Protein AF-A0A5C3KTV8-F1 (afdb_monomer_lite)

Foldseek 3Di:
DPVVVVVVVVVVVVVVDDPVCVVVVVVVCCCDPPVVNDCPDPNVVVVVVVVVVCCVVVVVVVVVVVVVVVVVVCVVPVPPVPVVPPPPPDPPPPPDDDDPDDDDDPDDDDDDDDDDDDDDDDDDPPPPPDDPPPPVPPPVPPDPPDDDDPDDDPPDPDPDPPPDDDDDDDPDPPPPPPPPPPPPDDDD

Structure (mmCIF, N/CA/C/O backbone):
data_AF-A0A5C3KTV8-F1
#
_entry.id   AF-A0A5C3KTV8-F1
#
loop_
_atom_site.group_PDB
_atom_site.id
_atom_site.type_symbol
_atom_site.label_atom_id
_atom_site.label_alt_id
_atom_site.label_comp_id
_atom_site.label_asym_id
_atom_site.label_entity_id
_atom_site.label_seq_id
_atom_site.pdbx_PDB_ins_code
_atom_site.Cartn_x
_atom_site.Cartn_y
_atom_site.Cartn_z
_atom_site.occupancy
_atom_site.B_iso_or_equiv
_atom_site.auth_seq_id
_atom_site.auth_comp_id
_atom_site.auth_asym_id
_atom_site.auth_atom_id
_atom_site.pdbx_PDB_model_num
ATOM 1 N N . MET A 1 1 ? 0.392 4.973 30.553 1.00 60.47 1 MET A N 1
ATOM 2 C CA . MET A 1 1 ? -0.943 4.349 30.696 1.00 60.47 1 MET A CA 1
ATOM 3 C C . MET A 1 1 ? -0.756 2.874 30.993 1.00 60.47 1 MET A C 1
ATOM 5 O O . MET A 1 1 ? 0.025 2.237 30.298 1.00 60.47 1 MET A O 1
ATOM 9 N N . ASN A 1 2 ? -1.409 2.350 32.031 1.00 84.06 2 ASN A N 1
ATOM 10 C CA . ASN A 1 2 ? -1.307 0.937 32.388 1.00 84.06 2 ASN A CA 1
ATOM 11 C C . ASN A 1 2 ? -2.264 0.137 31.490 1.00 84.06 2 ASN A C 1
ATOM 13 O O . ASN A 1 2 ? -3.480 0.225 31.654 1.00 84.06 2 ASN A O 1
ATOM 17 N N . VAL A 1 3 ? -1.722 -0.561 30.490 1.00 83.25 3 VAL A N 1
ATOM 18 C CA . VAL A 1 3 ? -2.499 -1.229 29.423 1.00 83.25 3 VAL A CA 1
ATOM 19 C C . VAL A 1 3 ? -3.476 -2.256 30.003 1.00 83.25 3 VAL A C 1
ATOM 21 O O . VAL A 1 3 ? -4.597 -2.402 29.524 1.00 83.25 3 VAL A O 1
ATOM 24 N N . THR A 1 4 ? -3.084 -2.900 31.099 1.00 90.06 4 THR A N 1
ATOM 25 C CA . THR A 1 4 ? -3.885 -3.881 31.838 1.00 90.06 4 THR A CA 1
ATOM 26 C C . THR A 1 4 ? -5.193 -3.310 32.383 1.00 90.06 4 THR A C 1
ATOM 28 O O . THR A 1 4 ? -6.220 -3.972 32.263 1.00 90.06 4 THR A O 1
ATOM 31 N N . ASN A 1 5 ? -5.194 -2.074 32.896 1.00 90.25 5 ASN A N 1
ATOM 32 C CA . ASN A 1 5 ? -6.418 -1.426 33.388 1.00 90.25 5 ASN A CA 1
ATOM 33 C C . ASN A 1 5 ? -7.394 -1.099 32.249 1.00 90.25 5 ASN A C 1
ATOM 35 O O . ASN A 1 5 ? -8.604 -1.170 32.423 1.00 90.25 5 ASN A O 1
ATOM 39 N N . TYR A 1 6 ? -6.874 -0.765 31.067 1.00 84.31 6 TYR A N 1
ATOM 40 C CA . TYR A 1 6 ? -7.715 -0.452 29.912 1.00 84.31 6 TYR A CA 1
ATOM 41 C C . TYR A 1 6 ? -8.405 -1.707 29.368 1.00 84.31 6 TYR A C 1
ATOM 43 O O . TYR A 1 6 ? -9.588 -1.687 29.036 1.00 84.31 6 TYR A O 1
ATOM 51 N N . VAL A 1 7 ? -7.666 -2.820 29.315 1.00 90.12 7 VAL A N 1
ATOM 52 C CA . VAL A 1 7 ? -8.207 -4.111 28.877 1.00 90.12 7 VAL A CA 1
ATOM 53 C C . VAL A 1 7 ? -9.270 -4.608 29.856 1.00 90.12 7 VAL A C 1
ATOM 55 O O . VAL A 1 7 ? -10.331 -5.047 29.414 1.00 90.12 7 VAL A O 1
ATOM 58 N N . SER A 1 8 ? -9.048 -4.503 31.171 1.00 94.56 8 SER A N 1
ATOM 59 C CA . SER A 1 8 ? -10.040 -4.957 32.154 1.00 94.56 8 SER A CA 1
ATOM 60 C C . SER A 1 8 ? -11.337 -4.143 32.089 1.00 94.56 8 SER A C 1
ATOM 62 O O . SER A 1 8 ? -12.413 -4.739 32.027 1.00 94.56 8 SER A O 1
ATOM 64 N N . GLU A 1 9 ? -11.261 -2.810 32.004 1.00 92.31 9 GLU A N 1
ATOM 65 C CA . GLU A 1 9 ? -12.449 -1.959 31.843 1.00 92.31 9 GLU A CA 1
ATOM 66 C C . GLU A 1 9 ? -13.191 -2.232 30.532 1.00 92.31 9 GLU A C 1
ATOM 68 O O . GLU A 1 9 ? -14.423 -2.291 30.515 1.00 92.31 9 GLU A O 1
ATOM 73 N N . PHE A 1 10 ? -12.464 -2.431 29.431 1.00 90.38 10 PHE A N 1
ATOM 74 C CA . PHE A 1 10 ? -13.077 -2.726 28.139 1.00 90.38 10 PHE A CA 1
ATOM 75 C C . PHE A 1 10 ? -13.820 -4.063 28.161 1.00 90.38 10 PHE A C 1
ATOM 77 O O . PHE A 1 10 ? -14.976 -4.130 27.744 1.00 90.38 10 PHE A O 1
ATOM 84 N N . THR A 1 11 ? -13.199 -5.109 28.715 1.00 93.12 11 THR A N 1
ATOM 85 C CA . THR A 1 11 ? -13.830 -6.433 28.839 1.00 93.12 11 THR A CA 1
ATOM 86 C C . THR A 1 11 ? -15.073 -6.381 29.733 1.00 93.12 11 THR A C 1
ATOM 88 O O . THR A 1 11 ? -16.089 -6.998 29.411 1.00 93.12 11 THR A O 1
ATOM 91 N N . ALA A 1 12 ? -15.032 -5.595 30.817 1.00 94.94 12 ALA A N 1
ATOM 92 C CA . ALA A 1 12 ? -16.176 -5.392 31.707 1.00 94.94 12 ALA A CA 1
ATOM 93 C C . ALA A 1 12 ? -17.336 -4.642 31.029 1.00 94.94 12 ALA A C 1
ATOM 95 O O . ALA A 1 12 ? -18.498 -4.959 31.269 1.00 94.94 12 ALA A O 1
ATOM 96 N N . ARG A 1 13 ? -17.050 -3.674 30.150 1.00 91.69 13 ARG A N 1
ATOM 97 C CA . ARG A 1 13 ? -18.091 -3.001 29.353 1.00 91.69 13 ARG A CA 1
ATOM 98 C C . ARG A 1 13 ? -18.661 -3.917 28.276 1.00 91.69 13 ARG A C 1
ATOM 100 O O . ARG A 1 13 ? -19.870 -3.912 28.055 1.00 91.69 13 ARG A O 1
ATOM 107 N N . LEU A 1 14 ? -17.821 -4.732 27.637 1.00 93.06 14 LEU A N 1
ATOM 108 C CA . LEU A 1 14 ? -18.258 -5.660 26.593 1.00 93.06 14 LEU A CA 1
ATOM 109 C C . LEU A 1 14 ? -19.284 -6.674 27.106 1.00 93.06 14 LEU A C 1
ATOM 111 O O . LEU A 1 14 ? -20.248 -6.965 26.400 1.00 93.06 14 LEU A O 1
ATOM 115 N N . SER A 1 15 ? -19.099 -7.179 28.331 1.00 95.38 15 SER A N 1
ATOM 116 C CA . SER A 1 15 ? -20.005 -8.164 28.934 1.00 95.38 15 SER A CA 1
ATOM 117 C C . SER A 1 15 ? -21.372 -7.590 29.315 1.00 95.38 15 SER A C 1
ATOM 119 O O . SER A 1 15 ? -22.345 -8.336 29.377 1.00 95.38 15 SER A O 1
ATOM 121 N N . GLN A 1 16 ? -21.472 -6.274 29.528 1.00 95.81 16 GLN A N 1
ATOM 122 C CA . GLN A 1 16 ? -22.731 -5.585 29.840 1.00 95.81 16 GLN A CA 1
ATOM 123 C C . GLN A 1 16 ? -23.474 -5.086 28.593 1.00 95.81 16 GLN A C 1
ATOM 125 O O . GLN A 1 16 ? -24.630 -4.676 28.685 1.00 95.81 16 GLN A O 1
ATOM 130 N N . THR A 1 17 ? -22.825 -5.094 27.427 1.00 95.00 17 THR A N 1
ATOM 131 C CA . THR A 1 17 ? -23.393 -4.516 26.208 1.00 95.00 17 THR A CA 1
ATOM 132 C C . THR A 1 17 ? -24.164 -5.583 25.420 1.00 95.00 17 THR A C 1
ATOM 134 O O . THR A 1 17 ? -23.610 -6.655 25.165 1.00 95.00 17 THR A O 1
ATOM 137 N N . PRO A 1 18 ? -25.413 -5.323 24.986 1.00 96.94 18 PRO A N 1
ATOM 138 C CA . PRO A 1 18 ? -26.159 -6.273 24.170 1.00 96.94 18 PRO A CA 1
ATOM 139 C C . PRO A 1 18 ? -25.433 -6.548 22.838 1.00 96.94 18 PRO A C 1
ATOM 141 O O . PRO A 1 18 ? -24.922 -5.607 22.222 1.00 96.94 18 PRO A O 1
ATOM 144 N N . PRO A 1 19 ? -25.434 -7.797 22.333 1.00 95.94 19 PRO A N 1
ATOM 145 C CA . PRO A 1 19 ? -24.712 -8.162 21.108 1.00 95.94 19 PRO A CA 1
ATOM 146 C C . PRO A 1 19 ? -25.132 -7.363 19.867 1.00 95.94 19 PRO A C 1
ATOM 148 O O . PRO A 1 19 ? -24.327 -7.128 18.969 1.00 95.94 19 PRO A O 1
ATOM 151 N N . SER A 1 20 ? -26.383 -6.895 19.823 1.00 97.19 20 SER A N 1
ATOM 152 C CA . SER A 1 20 ? -26.904 -6.058 18.736 1.00 97.19 20 SER A CA 1
ATOM 153 C C . SER A 1 20 ? -26.213 -4.695 18.626 1.00 97.19 20 SER A C 1
ATOM 155 O O . SER A 1 20 ? -26.228 -4.094 17.555 1.00 97.19 20 SER A O 1
ATOM 157 N N . ALA A 1 21 ? -25.574 -4.212 19.695 1.00 95.06 21 ALA A N 1
ATOM 158 C CA . ALA A 1 21 ? -24.836 -2.952 19.697 1.00 95.06 21 ALA A CA 1
ATOM 159 C C . ALA A 1 21 ? -23.358 -3.111 19.292 1.00 95.06 2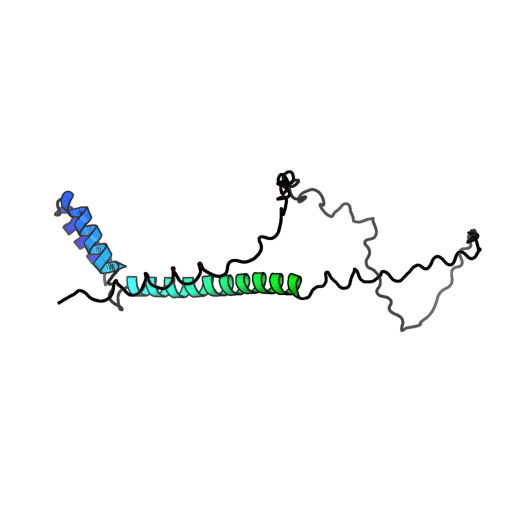1 ALA A C 1
ATOM 161 O O . ALA A 1 21 ? -22.681 -2.104 19.074 1.00 95.06 21 ALA A O 1
ATOM 162 N N . TYR A 1 22 ? -22.846 -4.341 19.142 1.00 94.50 22 TYR A N 1
ATOM 163 C CA . TYR A 1 22 ? -21.445 -4.579 18.769 1.00 94.50 22 TYR A CA 1
ATOM 164 C C . TYR A 1 22 ? -21.037 -3.920 17.448 1.00 94.50 22 TYR A C 1
ATOM 166 O O . TYR A 1 22 ? -19.986 -3.280 17.440 1.00 94.50 22 TYR A O 1
ATOM 174 N N . PRO A 1 23 ? -21.832 -3.970 16.360 1.00 96.31 23 PRO A N 1
ATOM 175 C CA . PRO A 1 23 ? -21.458 -3.295 15.119 1.00 96.31 23 PRO A CA 1
ATOM 176 C C . PRO A 1 23 ? -21.281 -1.783 15.304 1.00 96.31 23 PRO A C 1
ATOM 178 O O . PRO A 1 23 ? -20.312 -1.208 14.814 1.00 96.31 23 PRO A O 1
ATOM 181 N N . GLY A 1 24 ? -22.169 -1.141 16.071 1.00 95.69 24 GLY A N 1
ATOM 182 C CA . GLY A 1 24 ? -22.077 0.290 16.373 1.00 95.69 24 GLY A CA 1
ATOM 183 C C . GLY A 1 24 ? -20.873 0.634 17.251 1.00 95.69 24 GLY A C 1
ATOM 184 O O . GLY A 1 24 ? -20.204 1.643 17.028 1.00 95.69 24 GLY A O 1
ATOM 185 N N . LEU A 1 25 ? -20.547 -0.222 18.219 1.00 94.31 25 LEU A N 1
ATOM 186 C CA . LEU A 1 25 ? -19.395 -0.036 19.102 1.00 94.31 25 LEU A CA 1
ATOM 187 C C . LEU A 1 25 ? -18.079 -0.196 18.327 1.00 94.31 25 LEU A C 1
ATOM 189 O O . LEU A 1 25 ? -17.210 0.665 18.413 1.00 94.31 25 LEU A O 1
ATOM 193 N N . VAL A 1 26 ? -17.975 -1.220 17.477 1.00 93.44 26 VAL A N 1
ATOM 194 C CA . VAL A 1 26 ? -16.831 -1.408 16.570 1.00 93.44 26 VAL A CA 1
ATOM 195 C C . VAL A 1 26 ? -16.690 -0.225 15.615 1.00 93.44 26 VAL A C 1
ATOM 197 O O . VAL A 1 26 ? -15.589 0.297 15.459 1.00 93.44 26 VAL A O 1
ATOM 200 N N . TRP A 1 27 ? -17.788 0.244 15.017 1.00 95.19 27 TRP A N 1
ATOM 201 C CA . TRP A 1 27 ? -17.770 1.385 14.100 1.00 95.19 27 TRP A CA 1
ATOM 202 C C . TRP A 1 27 ? -17.318 2.680 14.782 1.00 95.19 27 TRP A C 1
ATOM 204 O O . TRP A 1 27 ? -16.437 3.382 14.289 1.00 95.19 27 TRP A O 1
ATOM 214 N N . THR A 1 28 ? -17.878 2.990 15.950 1.00 94.56 28 THR A N 1
ATOM 215 C CA . THR A 1 28 ? -17.498 4.189 16.710 1.00 94.56 28 THR A CA 1
ATOM 216 C C . THR A 1 28 ? -16.059 4.110 17.213 1.00 94.56 28 THR A C 1
ATOM 218 O O . THR A 1 28 ? -15.339 5.105 17.134 1.00 94.56 28 THR A O 1
ATOM 221 N N . SER A 1 29 ? -15.593 2.935 17.653 1.00 88.88 29 SER A N 1
ATOM 222 C CA . SER A 1 29 ? -14.179 2.707 17.969 1.00 88.88 29 SER A CA 1
ATOM 223 C C . SER A 1 29 ? -13.285 2.881 16.741 1.00 88.88 29 SER A C 1
ATOM 225 O O . SER A 1 29 ? -12.249 3.532 16.840 1.00 88.88 29 SER A O 1
ATOM 227 N N . TYR A 1 30 ? -13.683 2.373 15.575 1.00 89.56 30 TYR A N 1
ATOM 228 C CA . TYR A 1 30 ? -12.932 2.550 14.333 1.00 89.56 30 TYR A CA 1
ATOM 229 C C . TYR A 1 30 ? -12.777 4.033 13.975 1.00 89.56 30 TYR A C 1
ATOM 231 O O . TYR A 1 30 ? -11.657 4.514 13.807 1.00 89.56 30 TYR A O 1
ATOM 239 N N . ILE A 1 31 ? -13.878 4.789 13.941 1.00 91.94 31 ILE A N 1
ATOM 240 C CA . ILE A 1 31 ? -13.830 6.219 13.616 1.00 91.94 31 ILE A CA 1
ATOM 241 C C . ILE A 1 31 ? -13.002 6.988 14.648 1.00 91.94 31 ILE A C 1
ATOM 243 O O . ILE A 1 31 ? -12.181 7.825 14.279 1.00 91.94 31 ILE A O 1
ATOM 247 N N . ARG A 1 32 ? -13.168 6.696 15.940 1.00 88.06 32 ARG A N 1
ATOM 248 C CA . ARG A 1 32 ? -12.480 7.435 17.003 1.00 88.06 32 ARG A CA 1
ATOM 249 C C . ARG A 1 32 ? -10.985 7.131 17.080 1.00 88.06 32 ARG A C 1
ATOM 251 O O . ARG A 1 32 ? -10.208 8.044 17.318 1.00 88.06 32 ARG A O 1
ATOM 258 N N . TYR A 1 33 ? -10.583 5.872 16.918 1.00 82.06 33 TYR A N 1
ATOM 259 C CA . TYR A 1 33 ? -9.193 5.465 17.142 1.00 82.06 33 TYR A CA 1
ATOM 260 C C . TYR A 1 33 ? -8.375 5.321 15.863 1.00 82.06 33 TYR A C 1
ATOM 262 O O . TYR A 1 33 ? -7.179 5.585 15.912 1.00 82.06 33 TYR A O 1
ATOM 270 N N . LEU A 1 34 ? -8.968 4.902 14.740 1.00 82.81 34 LEU A N 1
ATOM 271 C CA . LEU A 1 34 ? -8.235 4.754 13.476 1.00 82.81 34 LEU A CA 1
ATOM 272 C C . LEU A 1 34 ? -8.372 5.975 12.574 1.00 82.81 34 LEU A C 1
ATOM 274 O O . LEU A 1 34 ? -7.389 6.374 11.957 1.00 82.81 34 LEU A O 1
ATOM 278 N N . TRP A 1 35 ? -9.573 6.544 12.468 1.00 88.19 35 TRP A N 1
ATOM 279 C CA . TRP A 1 35 ? -9.814 7.635 11.524 1.00 88.19 35 TRP A CA 1
ATOM 280 C C . TRP A 1 35 ? -9.456 9.002 12.109 1.00 88.19 35 TRP A C 1
ATOM 282 O O . TRP A 1 35 ? -8.716 9.764 11.495 1.00 88.19 35 TRP A O 1
ATOM 292 N N . ASN A 1 36 ? -9.953 9.301 13.311 1.00 92.06 36 ASN A N 1
ATOM 293 C CA . ASN A 1 36 ? -9.816 10.603 13.961 1.00 92.06 36 ASN A CA 1
ATOM 294 C C . ASN A 1 36 ? -8.900 10.520 15.192 1.00 92.06 36 ASN A C 1
ATOM 296 O O . ASN A 1 36 ? -9.286 10.867 16.308 1.00 92.06 36 ASN A O 1
ATOM 300 N N . TYR A 1 37 ? -7.702 9.972 14.988 1.00 86.31 37 TYR A N 1
ATOM 301 C CA . TYR A 1 37 ? -6.753 9.728 16.067 1.00 86.31 37 TYR A CA 1
ATOM 302 C C . TYR A 1 37 ? -6.163 11.038 16.616 1.00 86.31 37 TYR A C 1
ATOM 304 O O . TYR A 1 37 ? -5.803 11.944 15.867 1.00 86.31 37 TYR A O 1
ATOM 312 N N . GLU A 1 38 ? -5.996 11.117 17.937 1.00 89.38 38 GLU A N 1
ATOM 313 C CA . GLU A 1 38 ? -5.228 12.194 18.570 1.00 89.38 38 GLU A CA 1
ATOM 314 C C . GLU A 1 38 ? -3.740 12.057 18.234 1.00 89.38 38 GLU A C 1
ATOM 316 O O . GLU A 1 38 ? -3.198 10.945 18.227 1.00 89.38 38 GLU A O 1
ATOM 321 N N . SER A 1 39 ? -3.066 13.184 18.003 1.00 87.12 39 SER A N 1
ATOM 322 C CA . SER A 1 39 ? -1.650 13.253 17.616 1.00 87.12 39 SER A CA 1
ATOM 323 C C . SER A 1 39 ? -0.692 12.616 18.628 1.00 87.12 39 SER A C 1
ATOM 325 O O . SER A 1 39 ? 0.343 12.090 18.225 1.00 87.12 39 SER A O 1
ATOM 327 N N . ASP A 1 40 ? -1.056 12.583 19.913 1.00 89.56 40 ASP A N 1
ATOM 328 C CA . ASP A 1 40 ? -0.245 11.971 20.977 1.00 89.56 40 ASP A CA 1
ATOM 329 C C . ASP A 1 40 ? -0.563 10.489 21.238 1.00 89.56 40 ASP A C 1
ATOM 331 O O . ASP A 1 40 ? 0.074 9.838 22.073 1.00 89.56 40 ASP A O 1
ATOM 335 N N . SER A 1 41 ? -1.522 9.913 20.509 1.00 87.88 41 SER A N 1
ATOM 336 C CA . SER A 1 41 ? -1.900 8.510 20.674 1.00 87.88 41 SER A CA 1
ATOM 337 C C . SER A 1 41 ? -0.850 7.546 20.101 1.00 87.88 41 SER A C 1
ATOM 339 O O . SER A 1 41 ? -0.106 7.848 19.166 1.00 87.88 41 SER A O 1
ATOM 341 N N . TRP A 1 42 ? -0.804 6.317 20.625 1.00 87.19 42 TRP A N 1
ATOM 342 C CA . TRP A 1 42 ? 0.067 5.264 20.081 1.00 87.19 42 TRP A CA 1
ATOM 343 C C . TRP A 1 42 ? -0.285 4.899 18.629 1.00 87.19 42 TRP A C 1
ATOM 345 O O . TRP A 1 42 ? 0.606 4.591 17.837 1.00 87.19 42 TRP A O 1
ATOM 355 N N . VAL A 1 43 ? -1.564 5.016 18.253 1.00 87.56 43 VAL A N 1
ATOM 356 C CA . VAL A 1 43 ? -2.022 4.808 16.871 1.00 87.56 43 VAL A CA 1
ATOM 357 C C . VAL A 1 43 ? -1.410 5.849 15.938 1.00 87.56 43 VAL A C 1
ATOM 359 O O . VAL A 1 43 ? -0.911 5.479 14.878 1.00 87.56 43 VAL A O 1
ATOM 362 N N . ALA A 1 44 ? -1.351 7.119 16.354 1.00 88.19 44 ALA A N 1
ATOM 363 C CA . ALA A 1 44 ? -0.695 8.175 15.585 1.00 88.19 44 ALA A CA 1
ATOM 364 C C . ALA A 1 44 ? 0.773 7.842 15.304 1.00 88.19 44 ALA A C 1
ATOM 366 O O . ALA A 1 44 ? 1.248 8.008 14.180 1.00 88.19 44 ALA A O 1
ATOM 367 N N . ARG A 1 45 ? 1.479 7.309 16.309 1.00 91.75 45 ARG A N 1
ATOM 368 C CA . ARG A 1 45 ? 2.880 6.895 16.167 1.00 91.75 45 ARG A CA 1
ATOM 369 C C . ARG A 1 45 ? 3.020 5.775 15.145 1.00 91.75 45 ARG A C 1
ATOM 371 O O . ARG A 1 45 ? 3.842 5.896 14.244 1.00 91.75 45 ARG A O 1
ATOM 378 N N . ILE A 1 46 ? 2.207 4.721 15.235 1.00 92.00 46 ILE A N 1
ATOM 379 C CA . ILE A 1 46 ? 2.243 3.619 14.258 1.00 92.00 46 ILE A CA 1
ATOM 380 C C . ILE A 1 46 ? 1.887 4.106 12.862 1.00 92.00 46 ILE A C 1
ATOM 382 O O . ILE A 1 46 ? 2.576 3.753 11.910 1.00 92.00 46 ILE A O 1
ATOM 386 N N . ALA A 1 47 ? 0.841 4.920 12.725 1.00 89.38 47 ALA A N 1
ATOM 387 C CA . ALA A 1 47 ? 0.442 5.478 11.441 1.00 89.38 47 ALA A CA 1
ATOM 388 C C . ALA A 1 47 ? 1.580 6.302 10.825 1.00 89.38 47 ALA A C 1
ATOM 390 O O . ALA A 1 47 ? 1.857 6.179 9.634 1.00 89.38 47 ALA A O 1
ATOM 391 N N . TYR A 1 48 ? 2.286 7.090 11.637 1.00 92.25 48 TYR A N 1
ATOM 392 C CA . TYR A 1 48 ? 3.452 7.854 11.207 1.00 92.25 48 TYR A CA 1
ATOM 393 C C . TYR A 1 48 ? 4.616 6.950 10.784 1.00 92.25 48 TYR A C 1
ATOM 395 O O . TYR A 1 48 ? 5.159 7.131 9.695 1.00 92.25 48 TYR A O 1
ATOM 403 N N . PHE A 1 49 ? 4.944 5.925 11.577 1.00 95.56 49 PHE A N 1
ATOM 404 C CA . PHE A 1 49 ? 5.946 4.922 11.204 1.00 95.56 49 PHE A CA 1
ATOM 405 C C . PHE A 1 49 ? 5.582 4.207 9.902 1.00 95.56 49 PHE A C 1
ATOM 407 O O . PHE A 1 49 ? 6.431 4.073 9.028 1.00 95.56 49 PHE A O 1
ATOM 414 N N . CYS A 1 50 ? 4.323 3.801 9.736 1.00 94.38 50 CYS A N 1
ATOM 415 C CA . CYS A 1 50 ? 3.833 3.147 8.528 1.00 94.38 50 CYS A CA 1
ATOM 416 C C . CYS A 1 50 ? 3.921 4.073 7.310 1.00 94.38 50 CYS A C 1
ATOM 418 O O . CYS A 1 50 ? 4.388 3.638 6.265 1.00 94.38 50 CYS A O 1
ATOM 420 N N . ARG A 1 51 ? 3.557 5.357 7.441 1.00 94.06 51 ARG A N 1
ATOM 421 C CA . ARG A 1 51 ? 3.709 6.351 6.363 1.00 94.06 51 ARG A CA 1
ATOM 422 C C . ARG A 1 51 ? 5.168 6.559 5.976 1.00 94.06 51 ARG A C 1
ATOM 424 O O . ARG A 1 51 ? 5.479 6.538 4.791 1.00 94.06 51 ARG A O 1
ATOM 431 N N . ILE A 1 52 ? 6.059 6.725 6.955 1.00 96.81 52 ILE A N 1
ATOM 432 C CA . ILE A 1 52 ? 7.499 6.848 6.692 1.00 96.81 52 ILE A CA 1
ATOM 433 C C . ILE A 1 52 ? 8.006 5.600 5.985 1.00 96.81 52 ILE A C 1
ATOM 435 O O . ILE A 1 52 ? 8.694 5.713 4.981 1.00 96.81 52 ILE A O 1
ATOM 439 N N . PHE A 1 53 ? 7.657 4.418 6.482 1.00 96.94 53 PHE A N 1
ATOM 440 C CA . PHE A 1 53 ? 8.115 3.159 5.912 1.00 96.94 53 PHE A CA 1
ATOM 441 C C . PHE A 1 53 ? 7.561 2.935 4.504 1.00 96.94 53 PHE A C 1
ATOM 443 O O . PHE A 1 53 ? 8.299 2.523 3.617 1.00 96.94 53 PHE A O 1
ATOM 450 N N . ALA A 1 54 ? 6.291 3.280 4.274 1.00 96.06 54 ALA A N 1
ATOM 451 C CA . ALA A 1 54 ? 5.680 3.258 2.954 1.00 96.06 54 ALA A CA 1
ATOM 452 C C . ALA A 1 54 ? 6.447 4.159 1.987 1.00 96.06 54 ALA A C 1
ATOM 454 O O . ALA A 1 54 ? 6.799 3.688 0.916 1.00 96.06 54 ALA A O 1
ATOM 455 N N . LEU A 1 55 ? 6.785 5.393 2.379 1.00 96.94 55 LEU A N 1
ATOM 456 C CA . LEU A 1 55 ? 7.603 6.290 1.557 1.00 96.94 55 LEU A CA 1
ATOM 457 C C . LEU A 1 55 ? 9.017 5.742 1.338 1.00 96.94 55 LEU A C 1
ATOM 459 O O . LEU A 1 55 ? 9.511 5.763 0.217 1.00 96.94 55 LEU A O 1
ATOM 463 N N . LEU A 1 56 ? 9.657 5.227 2.387 1.00 98.00 56 LEU A N 1
ATOM 464 C CA . LEU A 1 56 ? 11.024 4.706 2.342 1.00 98.00 56 LEU A CA 1
ATOM 465 C 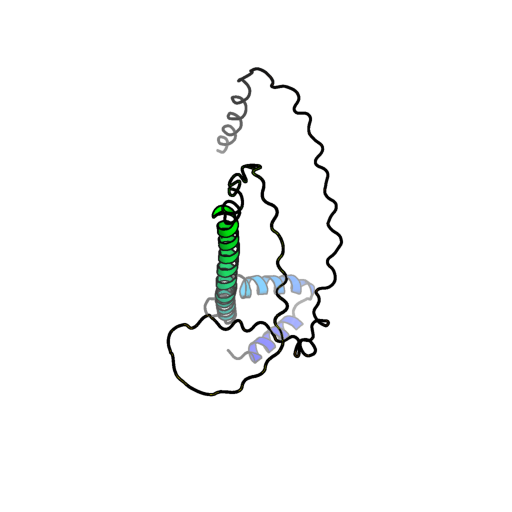C . LEU A 1 56 ? 11.126 3.478 1.432 1.00 98.00 56 LEU A C 1
ATOM 467 O O . LEU A 1 56 ? 12.124 3.325 0.739 1.00 98.00 56 LEU A O 1
ATOM 471 N N . LEU A 1 57 ? 10.089 2.641 1.387 1.00 97.69 57 LEU A N 1
ATOM 472 C CA . LEU A 1 57 ? 10.017 1.498 0.480 1.00 97.69 57 LEU A CA 1
ATOM 473 C C . LEU A 1 57 ? 9.537 1.877 -0.922 1.00 97.69 57 LEU A C 1
ATOM 475 O O . LEU A 1 57 ? 10.120 1.429 -1.904 1.00 97.69 57 LEU A O 1
ATOM 479 N N . SER A 1 58 ? 8.489 2.693 -1.048 1.00 97.62 58 SER A N 1
A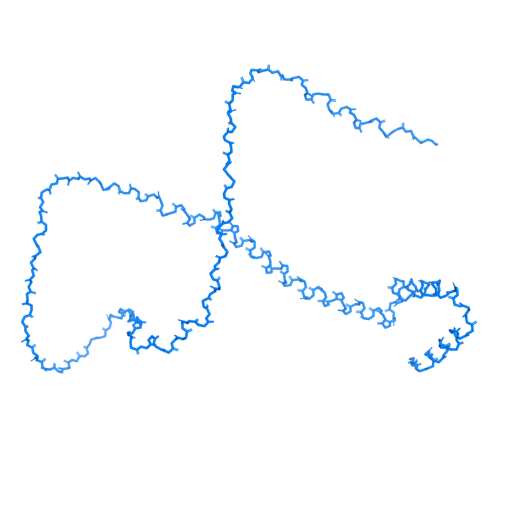TOM 480 C CA . SER A 1 58 ? 7.895 3.007 -2.350 1.00 97.62 58 SER A CA 1
ATOM 481 C C . SER A 1 58 ? 8.800 3.896 -3.188 1.00 97.62 58 SER A C 1
ATOM 483 O O . SER A 1 58 ? 8.875 3.717 -4.397 1.00 97.62 58 SER A O 1
ATOM 485 N N . LEU A 1 59 ? 9.490 4.856 -2.570 1.00 97.88 59 LEU A N 1
ATOM 486 C CA . LEU A 1 59 ? 10.339 5.818 -3.267 1.00 97.88 59 LEU A CA 1
ATOM 487 C C . LEU A 1 59 ? 11.462 5.144 -4.076 1.00 97.88 59 LEU A C 1
ATOM 489 O O . LEU A 1 59 ? 11.525 5.404 -5.277 1.00 97.88 59 LEU A O 1
ATOM 493 N N . PRO A 1 60 ? 12.311 4.255 -3.518 1.00 97.56 60 PRO A N 1
ATOM 494 C CA . PRO A 1 60 ? 13.336 3.575 -4.308 1.00 97.56 60 PRO A CA 1
ATOM 495 C C . PRO A 1 60 ? 12.730 2.666 -5.380 1.00 97.56 60 PRO A C 1
ATOM 497 O O . PRO A 1 60 ? 13.255 2.619 -6.487 1.00 97.56 60 PRO A O 1
ATOM 500 N N . THR A 1 61 ? 11.605 1.996 -5.110 1.00 97.69 61 THR A N 1
ATOM 501 C CA . THR A 1 61 ? 10.912 1.184 -6.123 1.00 97.69 61 THR A CA 1
ATOM 502 C C . THR A 1 61 ? 10.402 2.035 -7.286 1.00 97.69 61 THR A C 1
ATOM 504 O O . THR A 1 61 ? 10.571 1.650 -8.440 1.00 97.69 61 THR A O 1
ATOM 507 N N . ILE A 1 62 ? 9.826 3.209 -7.008 1.00 98.19 62 ILE A N 1
ATOM 508 C CA . ILE A 1 62 ? 9.371 4.155 -8.035 1.00 98.19 62 ILE A CA 1
ATOM 509 C C . ILE A 1 62 ? 10.562 4.683 -8.833 1.00 98.19 62 ILE A C 1
ATOM 511 O O . ILE A 1 62 ? 10.499 4.694 -10.058 1.00 98.19 62 ILE A O 1
ATOM 515 N N . ILE A 1 63 ? 11.655 5.080 -8.173 1.00 98.31 63 ILE A N 1
ATOM 516 C CA . ILE A 1 63 ? 12.864 5.563 -8.859 1.00 98.31 63 ILE A CA 1
ATOM 517 C C . ILE A 1 63 ? 13.433 4.481 -9.778 1.00 98.31 63 ILE A C 1
ATOM 519 O O . ILE A 1 63 ? 13.720 4.770 -10.935 1.00 98.31 63 ILE A O 1
ATOM 523 N N . LEU A 1 64 ? 13.559 3.241 -9.298 1.00 97.62 64 LEU A N 1
ATOM 524 C CA . LEU A 1 64 ? 14.046 2.123 -10.108 1.00 97.62 64 LEU A CA 1
ATOM 525 C C . LEU A 1 64 ? 13.111 1.821 -11.284 1.00 97.62 64 LEU A C 1
ATOM 527 O O . LEU A 1 64 ? 13.588 1.637 -12.397 1.00 97.62 64 LEU A O 1
ATOM 531 N N . GLY A 1 65 ? 11.792 1.829 -11.070 1.00 97.94 65 GLY A N 1
ATOM 532 C CA . GLY A 1 65 ? 10.818 1.623 -12.144 1.00 97.94 65 GLY A CA 1
ATOM 533 C C . GLY A 1 65 ? 10.846 2.735 -13.198 1.00 97.94 65 GLY A C 1
ATOM 534 O O . GLY A 1 65 ? 10.794 2.459 -14.394 1.00 97.94 65 GLY A O 1
ATOM 535 N N . LEU A 1 66 ? 10.982 3.995 -12.776 1.00 97.25 66 LEU A N 1
ATOM 536 C CA . LEU A 1 66 ? 11.131 5.125 -13.696 1.00 97.25 66 LEU A CA 1
ATOM 537 C C . LEU A 1 66 ? 12.458 5.065 -14.456 1.00 97.25 66 LEU A C 1
ATOM 539 O O . LEU A 1 66 ? 12.480 5.363 -15.647 1.00 97.25 66 LEU A O 1
ATOM 543 N N . LEU A 1 67 ? 13.543 4.660 -13.792 1.00 97.31 67 LEU A N 1
ATOM 544 C CA . LEU A 1 67 ? 14.847 4.476 -14.422 1.00 97.31 67 LEU A CA 1
ATOM 545 C C . LEU A 1 67 ? 14.811 3.360 -15.472 1.00 97.31 67 LEU A C 1
ATOM 547 O O . LEU A 1 67 ? 15.380 3.533 -16.545 1.00 97.31 67 LEU A O 1
ATOM 551 N N . ASP A 1 68 ? 14.120 2.254 -15.195 1.00 97.19 68 ASP A N 1
ATOM 552 C CA . ASP A 1 68 ? 13.952 1.140 -16.134 1.00 97.19 68 ASP A CA 1
ATOM 553 C C . ASP A 1 68 ? 13.172 1.575 -17.385 1.00 97.19 68 ASP A C 1
ATOM 555 O O . ASP A 1 68 ? 13.631 1.398 -18.515 1.00 97.19 68 ASP A O 1
ATOM 559 N N . ILE A 1 69 ? 12.046 2.277 -17.198 1.00 96.38 69 ILE A N 1
ATOM 560 C CA . ILE A 1 69 ? 11.258 2.841 -18.307 1.00 96.38 69 ILE A CA 1
ATOM 561 C C . ILE A 1 69 ? 12.075 3.870 -19.102 1.00 96.38 69 ILE A C 1
ATOM 563 O O . ILE A 1 69 ? 12.032 3.870 -20.335 1.00 96.38 69 ILE A O 1
ATOM 567 N N . ALA A 1 70 ? 12.825 4.742 -18.425 1.00 95.94 70 ALA A N 1
ATOM 568 C CA . ALA A 1 70 ? 13.674 5.735 -19.076 1.00 95.94 70 ALA A CA 1
ATOM 569 C C . ALA A 1 70 ? 14.803 5.073 -19.880 1.00 95.94 70 ALA A C 1
ATOM 571 O O . ALA A 1 70 ? 15.020 5.438 -21.034 1.00 95.94 70 ALA A O 1
ATOM 572 N N . SER A 1 71 ? 15.470 4.068 -19.308 1.00 94.56 71 SER A N 1
ATOM 573 C CA . SER A 1 71 ? 16.502 3.265 -19.973 1.00 94.56 71 SER A CA 1
ATOM 574 C C . SER A 1 71 ? 15.951 2.577 -21.220 1.00 94.56 71 SER A C 1
ATOM 576 O O . SER A 1 71 ? 16.526 2.691 -22.303 1.00 94.56 71 SER A O 1
ATOM 578 N N . TYR A 1 72 ? 14.777 1.950 -21.107 1.00 93.38 72 TYR A N 1
ATOM 579 C CA . TYR A 1 72 ? 14.075 1.354 -22.240 1.00 93.38 72 TYR A CA 1
ATOM 580 C C . TYR A 1 72 ? 13.746 2.384 -23.332 1.00 93.38 72 TYR A C 1
ATOM 582 O O . TYR A 1 72 ? 13.942 2.118 -24.520 1.00 93.38 72 TYR A O 1
ATOM 590 N N . GLY A 1 73 ? 13.283 3.574 -22.941 1.00 94.38 73 GLY A N 1
ATOM 591 C C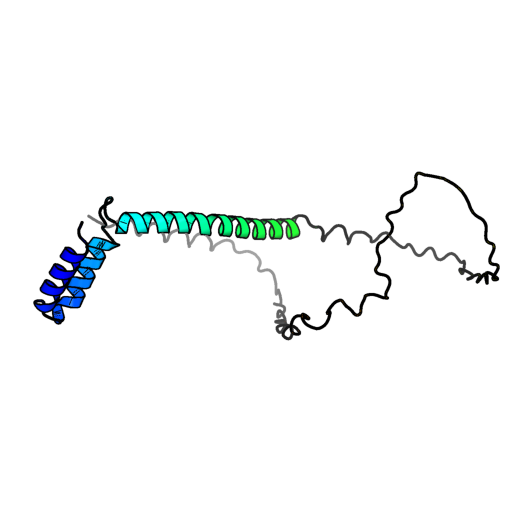A . GLY A 1 73 ? 13.025 4.680 -23.859 1.00 94.38 73 GLY A CA 1
ATOM 592 C C . GLY A 1 73 ? 14.279 5.084 -24.627 1.00 94.38 73 GLY A C 1
ATOM 593 O O . GLY A 1 73 ? 14.255 5.104 -25.854 1.00 94.38 73 GLY A O 1
ATOM 594 N N . ILE A 1 74 ? 15.383 5.321 -23.916 1.00 90.50 74 ILE A N 1
ATOM 595 C CA . ILE A 1 74 ? 16.685 5.682 -24.492 1.00 90.50 74 ILE A CA 1
ATOM 596 C C . ILE A 1 74 ? 17.188 4.589 -25.438 1.00 90.50 74 ILE A C 1
ATOM 598 O O . ILE A 1 74 ? 17.584 4.895 -26.558 1.00 90.50 74 ILE A O 1
ATOM 602 N N . ALA A 1 75 ? 17.125 3.315 -25.046 1.00 88.44 75 ALA A N 1
ATOM 603 C CA . ALA A 1 75 ? 17.543 2.200 -25.898 1.00 88.44 75 ALA A CA 1
ATOM 604 C C . ALA A 1 75 ? 16.764 2.150 -27.223 1.00 88.44 75 ALA A C 1
ATOM 606 O O . ALA A 1 75 ? 17.298 1.747 -28.256 1.00 88.44 75 ALA A O 1
ATOM 607 N N . ARG A 1 76 ? 15.499 2.580 -27.204 1.00 87.62 76 ARG A N 1
ATOM 608 C CA . ARG A 1 76 ? 14.624 2.575 -28.376 1.00 87.62 76 ARG A CA 1
ATOM 609 C C . ARG A 1 76 ? 14.714 3.851 -29.215 1.00 87.62 76 ARG A C 1
ATOM 611 O O . ARG A 1 76 ? 14.479 3.774 -30.416 1.00 87.62 76 ARG A O 1
ATOM 618 N N . THR A 1 77 ? 15.033 5.000 -28.618 1.00 83.31 77 THR A N 1
ATOM 619 C CA . THR A 1 77 ? 15.114 6.298 -29.315 1.00 83.31 77 THR A CA 1
ATOM 620 C C . THR A 1 77 ? 16.525 6.669 -29.754 1.00 83.31 77 THR A C 1
ATOM 622 O O . THR A 1 77 ? 16.668 7.303 -30.793 1.00 83.31 77 THR A O 1
ATOM 625 N N . LEU A 1 78 ? 17.565 6.252 -29.023 1.00 70.38 78 LEU A N 1
ATOM 626 C CA . LEU A 1 78 ? 18.966 6.472 -29.404 1.00 70.38 78 LEU A CA 1
ATOM 627 C C . LEU A 1 78 ? 19.494 5.459 -30.424 1.00 70.38 78 LEU A C 1
ATOM 629 O O . LEU A 1 78 ? 20.664 5.518 -30.779 1.00 70.38 78 LEU A O 1
ATOM 633 N N . GLY A 1 79 ? 18.651 4.563 -30.939 1.00 59.12 79 GLY A N 1
ATOM 634 C CA . GLY A 1 79 ? 18.875 4.037 -32.283 1.00 59.12 79 GLY A CA 1
ATOM 635 C C . GLY A 1 79 ? 20.186 3.275 -32.502 1.00 59.12 79 GLY A C 1
ATOM 636 O O . GLY A 1 79 ? 20.723 3.331 -33.601 1.00 59.12 79 GLY A O 1
ATOM 637 N N . VAL A 1 80 ? 20.648 2.452 -31.547 1.00 56.16 80 VAL A N 1
ATOM 638 C CA . VAL A 1 80 ? 21.662 1.405 -31.848 1.00 56.16 80 VAL A CA 1
ATOM 639 C C . VAL A 1 80 ? 21.149 0.421 -32.928 1.00 56.16 80 VAL A C 1
ATOM 641 O O . VAL A 1 80 ? 21.899 -0.378 -33.478 1.00 56.16 80 VAL A O 1
ATOM 644 N N . ILE A 1 81 ? 19.862 0.502 -33.284 1.00 54.09 81 ILE A N 1
ATOM 645 C CA . ILE A 1 81 ? 19.243 -0.230 -34.388 1.00 54.09 81 ILE A CA 1
ATOM 646 C C . ILE A 1 81 ? 19.532 0.392 -35.775 1.00 54.09 81 ILE A C 1
ATOM 648 O O . ILE A 1 81 ? 19.438 -0.344 -36.756 1.00 54.09 81 ILE A O 1
ATOM 652 N N . ASP A 1 82 ? 19.932 1.667 -35.896 1.00 51.72 82 ASP A N 1
ATOM 653 C CA . ASP A 1 82 ? 20.129 2.296 -37.222 1.00 51.72 82 ASP A CA 1
ATOM 654 C C . ASP A 1 82 ? 21.582 2.312 -37.729 1.00 51.72 82 ASP A C 1
ATOM 656 O O . ASP A 1 82 ? 21.799 2.335 -38.940 1.00 51.72 82 ASP A O 1
ATOM 660 N N . ASP A 1 83 ? 22.591 2.164 -36.864 1.00 53.84 83 ASP A N 1
ATOM 661 C CA . ASP A 1 83 ? 23.997 2.168 -37.318 1.00 53.84 83 ASP A CA 1
ATOM 662 C C . ASP A 1 83 ? 24.466 0.838 -37.939 1.00 53.84 83 ASP A C 1
ATOM 664 O O . ASP A 1 83 ? 25.535 0.764 -38.545 1.00 53.84 83 ASP A O 1
ATOM 668 N N . VAL A 1 84 ? 23.662 -0.229 -37.861 1.00 54.41 84 VAL A N 1
ATOM 669 C CA . VAL A 1 84 ? 24.023 -1.547 -38.427 1.00 54.41 84 VAL A CA 1
ATOM 670 C C . VAL A 1 84 ? 23.435 -1.765 -39.831 1.00 54.41 84 VAL A C 1
ATOM 672 O O . VAL A 1 84 ? 23.744 -2.765 -40.481 1.00 54.41 84 VAL A O 1
ATOM 675 N N . LYS A 1 85 ? 22.623 -0.838 -40.365 1.00 53.78 85 LYS A N 1
ATOM 676 C CA . LYS A 1 85 ? 21.926 -1.049 -41.650 1.00 53.78 85 LYS A CA 1
ATOM 677 C C . LYS A 1 85 ? 22.139 0.010 -42.732 1.00 53.78 85 LYS A C 1
ATOM 679 O O . LYS A 1 85 ? 21.376 0.042 -43.693 1.00 53.78 85 LYS A O 1
ATOM 684 N N . ALA A 1 86 ? 23.224 0.776 -42.645 1.00 54.44 86 ALA A N 1
ATOM 685 C CA . ALA A 1 86 ? 23.740 1.573 -43.764 1.00 54.44 86 ALA A CA 1
ATOM 686 C C . ALA A 1 86 ? 25.057 1.030 -44.357 1.00 54.44 86 ALA A C 1
ATOM 688 O O . ALA A 1 86 ? 25.626 1.651 -45.249 1.00 54.44 86 ALA A O 1
ATOM 689 N N . SER A 1 87 ? 25.520 -0.164 -43.955 1.00 54.56 87 SER A N 1
ATOM 690 C CA . SER A 1 87 ? 26.533 -0.902 -44.727 1.00 54.56 87 SER A CA 1
ATOM 691 C C . SER A 1 87 ? 25.871 -1.691 -45.859 1.00 54.56 87 SER A C 1
ATOM 693 O O . SER A 1 87 ? 25.973 -2.909 -45.968 1.00 54.56 87 SER A O 1
ATOM 695 N N . THR A 1 88 ? 25.185 -0.976 -46.744 1.00 57.81 88 THR A N 1
ATOM 696 C CA . THR A 1 88 ? 25.226 -1.327 -48.163 1.00 57.81 88 THR A CA 1
ATOM 697 C C . THR A 1 88 ? 26.431 -0.601 -48.754 1.00 57.81 88 THR A C 1
ATOM 699 O O . THR A 1 88 ? 26.299 0.188 -49.683 1.00 57.81 88 THR A O 1
ATOM 702 N N . SER A 1 89 ? 27.621 -0.801 -48.169 1.00 56.41 89 SER A N 1
ATOM 703 C CA . SER A 1 89 ? 28.843 -0.563 -48.922 1.00 56.41 89 SER A CA 1
ATOM 704 C C . SER A 1 89 ? 28.788 -1.571 -50.052 1.00 56.41 89 SER A C 1
ATOM 706 O O . SER A 1 89 ? 28.922 -2.779 -49.839 1.00 56.41 89 SER A O 1
ATOM 708 N N . ASP A 1 90 ? 28.433 -1.053 -51.220 1.00 52.19 90 ASP A N 1
ATOM 709 C CA . ASP A 1 90 ? 28.459 -1.731 -52.492 1.00 52.19 90 ASP A CA 1
ATOM 710 C C . ASP A 1 90 ? 29.680 -2.651 -52.555 1.00 52.19 90 ASP A C 1
ATOM 712 O O . ASP A 1 90 ? 30.802 -2.231 -52.842 1.00 52.19 90 ASP A O 1
ATOM 716 N N . LYS A 1 91 ? 29.447 -3.956 -52.385 1.00 54.78 91 LYS A N 1
ATOM 717 C CA . LYS A 1 91 ? 30.198 -4.949 -53.147 1.00 54.78 91 LYS A CA 1
ATOM 718 C C . LYS A 1 91 ? 29.779 -4.759 -54.600 1.00 54.78 91 LYS A C 1
ATOM 720 O O . LYS A 1 91 ? 29.007 -5.542 -55.150 1.00 54.78 91 LYS A O 1
ATOM 725 N N . SER A 1 92 ? 30.296 -3.692 -55.207 1.00 50.53 92 SER A N 1
ATOM 726 C CA . SER A 1 92 ? 30.493 -3.629 -56.640 1.00 50.53 92 SER A CA 1
ATOM 727 C C . SER A 1 92 ? 31.283 -4.878 -56.993 1.00 50.53 92 SER A C 1
ATOM 729 O O . SER A 1 92 ? 32.458 -5.043 -56.661 1.00 50.53 92 SER A O 1
ATOM 731 N N . THR A 1 93 ? 30.564 -5.820 -57.578 1.00 52.50 93 THR A N 1
ATOM 732 C CA . THR A 1 93 ? 31.089 -6.991 -58.247 1.00 52.50 93 THR A CA 1
ATOM 733 C C . THR A 1 93 ? 31.835 -6.496 -59.481 1.00 52.50 93 THR A C 1
ATOM 735 O O . THR A 1 93 ? 31.369 -6.625 -60.608 1.00 52.50 93 THR A O 1
ATOM 738 N N . VAL A 1 94 ? 33.031 -5.931 -59.284 1.00 51.75 94 VAL A N 1
ATOM 739 C CA . VAL A 1 94 ? 34.028 -5.911 -60.353 1.00 51.75 94 VAL A CA 1
ATOM 740 C C . VAL A 1 94 ? 34.532 -7.337 -60.469 1.00 51.75 94 VAL A C 1
ATOM 742 O O . VAL A 1 94 ? 35.448 -7.792 -59.789 1.00 51.75 94 VAL A O 1
ATOM 745 N N . HIS A 1 95 ? 33.833 -8.060 -61.327 1.00 52.72 95 HIS A N 1
ATOM 746 C CA . HIS A 1 95 ? 34.240 -9.309 -61.923 1.00 52.72 95 HIS A CA 1
ATOM 747 C C . HIS A 1 95 ? 35.568 -9.071 -62.666 1.00 52.72 95 HIS A C 1
ATOM 749 O O . HIS A 1 95 ? 35.574 -8.791 -63.860 1.00 52.72 95 HIS A O 1
ATOM 755 N N . LEU A 1 96 ? 36.709 -9.162 -61.979 1.00 53.28 96 LEU A N 1
ATOM 756 C CA . LEU A 1 96 ? 38.003 -9.356 -62.630 1.00 53.28 96 LEU A CA 1
ATOM 757 C C . LEU A 1 96 ? 38.752 -10.499 -61.941 1.00 53.28 96 LEU A C 1
ATOM 759 O O . LEU A 1 96 ? 39.445 -10.327 -60.947 1.00 53.28 96 LEU A O 1
ATOM 763 N N . VAL A 1 97 ? 38.511 -11.694 -62.481 1.00 57.34 97 VAL A N 1
ATOM 764 C CA . VAL A 1 97 ? 39.501 -12.746 -62.739 1.00 57.34 97 VAL A CA 1
ATOM 765 C C . VAL A 1 97 ? 40.741 -12.713 -61.833 1.00 57.34 97 VAL A C 1
ATOM 767 O O . VAL A 1 97 ? 41.774 -12.180 -62.221 1.00 57.34 97 VAL A O 1
ATOM 770 N N . ASN A 1 98 ? 40.681 -13.368 -60.674 1.00 55.75 98 ASN A N 1
ATOM 771 C CA . ASN A 1 98 ? 41.767 -14.264 -60.280 1.00 55.75 98 ASN A CA 1
ATOM 772 C C . ASN A 1 98 ? 41.297 -15.222 -59.185 1.00 55.75 98 ASN A C 1
ATOM 774 O O . ASN A 1 98 ? 40.870 -14.806 -58.110 1.00 55.75 98 ASN A O 1
ATOM 778 N N . ALA A 1 99 ? 41.351 -16.516 -59.479 1.00 56.09 99 ALA A N 1
ATOM 779 C CA . ALA A 1 99 ? 41.080 -17.566 -58.512 1.00 56.09 99 ALA A CA 1
ATOM 780 C C . ALA A 1 99 ? 42.138 -17.526 -57.389 1.00 56.09 99 ALA A C 1
ATOM 782 O O . ALA A 1 99 ? 43.330 -17.454 -57.697 1.00 56.09 99 ALA A O 1
ATOM 783 N N . PRO A 1 100 ? 41.757 -17.595 -56.101 1.00 53.16 100 PRO A N 1
ATOM 784 C CA . PRO A 1 100 ? 42.725 -17.794 -55.037 1.00 53.16 100 PRO A CA 1
ATOM 785 C C . PRO A 1 100 ? 43.159 -19.264 -55.042 1.00 53.16 100 PRO A C 1
ATOM 787 O O . PRO A 1 100 ? 42.450 -20.150 -54.567 1.00 53.16 100 PRO A O 1
ATOM 790 N N . THR A 1 101 ? 44.330 -19.522 -55.617 1.00 61.50 101 THR A N 1
ATOM 791 C CA . THR A 1 101 ? 45.043 -20.793 -55.479 1.00 61.50 101 THR A CA 1
ATOM 792 C C . THR A 1 101 ? 45.420 -20.980 -54.012 1.00 61.50 101 THR A C 1
ATOM 794 O O . THR A 1 101 ? 46.270 -20.268 -53.482 1.00 61.50 101 THR A O 1
ATOM 797 N N . ILE A 1 102 ? 44.764 -21.931 -53.348 1.00 53.78 102 ILE A N 1
ATOM 798 C CA . ILE A 1 102 ? 45.100 -22.369 -51.992 1.00 53.78 102 ILE A CA 1
ATOM 799 C C . ILE A 1 102 ? 46.431 -23.122 -52.076 1.00 53.78 102 ILE A C 1
ATOM 801 O O . ILE A 1 102 ? 46.480 -24.260 -52.539 1.00 53.78 102 ILE A O 1
ATOM 805 N N . HIS A 1 103 ? 47.514 -22.470 -51.658 1.00 49.62 103 HIS A N 1
ATOM 806 C CA . HIS A 1 103 ? 48.815 -23.106 -51.486 1.00 49.62 103 HIS A CA 1
ATOM 807 C C . HIS A 1 103 ? 48.879 -23.690 -50.070 1.00 49.62 103 HIS A C 1
ATOM 809 O O . HIS A 1 103 ? 49.021 -22.960 -49.091 1.00 49.62 103 HIS A O 1
ATOM 815 N N . VAL A 1 104 ? 48.711 -25.008 -49.954 1.00 51.78 104 VAL A N 1
ATOM 816 C CA . VAL A 1 104 ? 48.925 -25.741 -48.701 1.00 51.78 104 VAL A CA 1
ATOM 817 C C . VAL A 1 104 ? 50.426 -25.997 -48.579 1.00 51.78 104 VAL A C 1
ATOM 819 O O . VAL A 1 104 ? 50.941 -26.950 -49.157 1.00 51.78 104 VAL A O 1
ATOM 822 N N . GLU A 1 105 ? 51.145 -25.133 -47.860 1.00 51.22 105 GLU A N 1
ATOM 823 C CA . GLU A 1 105 ? 52.470 -25.497 -47.354 1.00 51.22 105 GLU A CA 1
ATOM 824 C C . GLU A 1 105 ? 52.286 -26.474 -46.193 1.00 51.22 105 GLU A C 1
ATOM 826 O O . GLU A 1 105 ? 51.803 -26.116 -45.119 1.00 51.22 105 GLU A O 1
ATOM 831 N N . ALA A 1 106 ? 52.649 -27.732 -46.432 1.00 49.69 106 ALA A N 1
ATOM 832 C CA . ALA A 1 106 ? 52.903 -28.683 -45.368 1.00 49.69 106 ALA A CA 1
ATOM 833 C C . ALA A 1 106 ? 54.177 -28.231 -44.642 1.00 49.69 106 ALA A C 1
ATOM 835 O O . ALA A 1 106 ? 55.279 -28.376 -45.167 1.00 49.69 106 ALA A O 1
ATOM 836 N N . TYR A 1 107 ? 54.024 -27.642 -43.458 1.00 49.34 107 TYR A N 1
ATOM 837 C CA . TYR A 1 107 ? 55.150 -27.395 -42.566 1.00 49.34 107 TYR A CA 1
ATOM 838 C C . TYR A 1 107 ? 55.595 -28.731 -41.982 1.00 49.34 107 TYR A C 1
ATOM 840 O O . TYR A 1 107 ? 54.900 -29.369 -41.187 1.00 49.34 107 TYR A O 1
ATOM 848 N N . ASP A 1 108 ? 56.760 -29.141 -42.464 1.00 52.31 108 ASP A N 1
ATOM 849 C CA . ASP A 1 108 ? 57.536 -30.260 -41.979 1.00 52.31 108 ASP A CA 1
ATOM 850 C C . ASP A 1 108 ? 57.955 -30.022 -40.523 1.00 52.31 108 ASP A C 1
ATOM 852 O O . ASP A 1 108 ? 58.160 -28.896 -40.059 1.00 52.31 108 ASP A O 1
ATOM 856 N N . SER A 1 109 ? 58.017 -31.115 -39.781 1.00 50.31 109 SER A N 1
ATOM 857 C CA . SER A 1 109 ? 58.230 -31.122 -38.342 1.00 50.31 109 SER A CA 1
ATOM 858 C C . SER A 1 109 ? 59.718 -30.999 -38.026 1.00 50.31 109 SER A C 1
ATOM 860 O O . SER A 1 109 ? 60.480 -31.913 -38.320 1.00 50.31 109 SER A O 1
ATOM 862 N N . THR A 1 110 ? 60.131 -29.944 -37.324 1.00 54.72 110 THR A N 1
ATOM 863 C CA . THR A 1 110 ? 61.426 -29.925 -36.618 1.00 54.72 110 THR A CA 1
ATOM 864 C C . THR A 1 110 ? 61.283 -29.271 -35.245 1.00 54.72 110 THR A C 1
ATOM 866 O O . THR A 1 110 ? 60.923 -28.095 -35.179 1.00 54.72 110 THR A O 1
ATOM 869 N N . PRO A 1 111 ? 61.576 -29.986 -34.141 1.00 58.06 111 PRO A N 1
ATOM 870 C CA . PRO A 1 111 ? 61.708 -29.383 -32.826 1.00 58.06 111 PRO A CA 1
ATOM 871 C C . PRO A 1 111 ? 63.141 -28.866 -32.661 1.00 58.06 111 PRO A C 1
ATOM 873 O O . PRO A 1 111 ? 64.097 -29.621 -32.828 1.00 58.06 111 PRO A O 1
ATOM 876 N N . SER A 1 112 ? 63.301 -27.592 -32.310 1.00 50.19 112 SER A N 1
ATOM 877 C CA . SER A 1 112 ? 64.575 -27.077 -31.807 1.00 50.19 112 SER A CA 1
ATOM 878 C C . SER A 1 112 ? 64.331 -26.299 -30.525 1.00 50.19 112 SER A C 1
ATOM 880 O O . SER A 1 112 ? 63.660 -25.270 -30.511 1.00 50.19 112 SER A O 1
ATOM 882 N N . GLU A 1 113 ? 64.882 -26.845 -29.449 1.00 49.62 113 GLU A N 1
ATOM 883 C CA . GLU A 1 113 ? 65.103 -26.200 -28.161 1.00 49.62 113 GLU A CA 1
ATOM 884 C C . GLU A 1 113 ? 65.969 -24.938 -28.325 1.00 49.62 113 GLU A C 1
ATOM 886 O O . GLU A 1 113 ? 66.826 -24.889 -29.210 1.00 49.62 113 GLU A O 1
ATOM 891 N N . GLY A 1 114 ? 65.798 -23.942 -27.444 1.00 43.28 114 GLY A N 1
ATOM 892 C CA . GLY A 1 114 ? 66.776 -22.851 -27.319 1.00 43.28 114 GLY A CA 1
ATOM 893 C C . GLY A 1 114 ? 66.267 -21.521 -26.754 1.00 43.28 114 GLY A C 1
ATOM 894 O O . GLY A 1 114 ? 66.034 -20.585 -27.499 1.00 43.28 114 GLY A O 1
ATOM 895 N N . ALA A 1 115 ? 66.113 -21.485 -25.430 1.00 49.94 115 ALA A N 1
ATOM 896 C CA . ALA A 1 115 ? 66.288 -20.393 -24.457 1.00 49.94 115 ALA A CA 1
ATOM 897 C C . ALA A 1 115 ? 66.585 -18.915 -24.871 1.00 49.94 115 ALA A C 1
ATOM 899 O O . ALA A 1 115 ? 67.490 -18.643 -25.654 1.00 49.94 115 ALA A O 1
ATOM 900 N N . THR A 1 116 ? 65.975 -17.999 -24.080 1.00 48.94 116 THR A N 1
ATOM 901 C CA . THR A 1 116 ? 66.384 -16.610 -23.690 1.00 48.94 116 THR A CA 1
ATOM 902 C C . THR A 1 116 ? 66.333 -15.527 -24.789 1.00 48.94 116 THR A C 1
ATOM 904 O O . THR A 1 116 ? 66.730 -15.782 -25.911 1.00 48.94 116 THR A O 1
ATOM 907 N N . SER A 1 117 ? 65.870 -14.282 -24.607 1.00 48.28 117 SER A N 1
ATOM 908 C CA . SER A 1 117 ? 65.580 -13.428 -23.440 1.00 48.28 117 SER A CA 1
ATOM 909 C C . SER A 1 117 ? 64.696 -12.252 -23.911 1.00 48.28 117 SER A C 1
ATOM 911 O O . SER A 1 117 ? 64.750 -11.893 -25.083 1.00 48.28 117 SER A O 1
ATOM 913 N N . ASP A 1 118 ? 63.947 -11.662 -22.979 1.00 54.12 118 ASP A N 1
ATOM 914 C CA . ASP A 1 118 ? 63.616 -10.232 -22.853 1.00 54.12 118 ASP A CA 1
ATOM 915 C C . ASP A 1 118 ? 63.280 -9.417 -24.117 1.00 54.12 118 ASP A C 1
ATOM 917 O O . ASP A 1 118 ? 64.158 -8.821 -24.736 1.00 54.12 118 ASP A O 1
ATOM 921 N N . ASP A 1 119 ? 61.982 -9.246 -24.392 1.00 48.19 119 ASP A N 1
ATOM 922 C CA . ASP A 1 119 ? 61.497 -7.978 -24.946 1.00 48.19 119 ASP A CA 1
ATOM 923 C C . ASP A 1 119 ? 60.091 -7.660 -24.419 1.00 48.19 119 ASP A C 1
ATOM 925 O O . ASP A 1 119 ? 59.137 -8.433 -24.552 1.00 48.19 119 ASP A O 1
ATOM 929 N N . ALA A 1 120 ? 60.004 -6.528 -23.731 1.00 58.03 120 ALA A N 1
ATOM 930 C CA . ALA A 1 120 ? 58.791 -5.973 -23.164 1.00 58.03 120 ALA A CA 1
ATOM 931 C C . ALA A 1 120 ? 58.147 -5.030 -24.189 1.00 58.03 120 ALA A C 1
ATOM 933 O O . ALA A 1 120 ? 58.842 -4.405 -24.979 1.00 58.03 120 ALA A O 1
ATOM 934 N N . LEU A 1 121 ? 56.826 -4.841 -24.066 1.00 59.78 121 LEU A N 1
ATOM 935 C CA . LEU A 1 121 ? 55.979 -3.894 -24.817 1.00 59.78 121 LEU A CA 1
ATOM 936 C C . LEU A 1 121 ? 55.317 -4.430 -26.099 1.00 59.78 121 LEU A C 1
ATOM 938 O O . LEU A 1 121 ? 55.400 -3.814 -27.158 1.00 59.78 121 LEU A O 1
ATOM 942 N N . ASN A 1 122 ? 54.531 -5.505 -25.980 1.00 50.94 122 ASN A N 1
ATOM 943 C CA . ASN A 1 122 ? 53.299 -5.622 -26.773 1.00 50.94 122 ASN A CA 1
ATOM 944 C C . ASN A 1 122 ? 52.301 -6.599 -26.122 1.00 50.94 122 ASN A C 1
ATOM 946 O O . ASN A 1 122 ? 52.127 -7.735 -26.566 1.00 50.94 122 ASN A O 1
ATOM 950 N N . GLU A 1 123 ? 51.655 -6.181 -25.028 1.00 51.09 123 GLU A N 1
ATOM 951 C CA . GLU A 1 123 ? 50.532 -6.930 -24.451 1.00 51.09 123 GLU A CA 1
ATOM 952 C C . GLU A 1 123 ? 49.326 -6.863 -25.399 1.00 51.09 123 GLU A C 1
ATOM 954 O O . GLU A 1 123 ? 48.473 -5.980 -25.319 1.00 51.09 123 GLU A O 1
ATOM 959 N N . LYS A 1 124 ? 49.228 -7.843 -26.301 1.00 56.25 124 LYS A N 1
ATOM 960 C CA . LYS A 1 124 ? 47.918 -8.289 -26.779 1.00 56.25 124 LYS A CA 1
ATOM 961 C C . LYS A 1 124 ? 47.158 -8.849 -25.573 1.00 56.25 124 LYS A C 1
ATOM 963 O O . LYS A 1 124 ? 47.750 -9.637 -24.829 1.00 56.25 124 LYS A O 1
ATOM 968 N N . PRO A 1 125 ? 45.875 -8.502 -25.368 1.00 59.94 125 PRO A N 1
ATOM 969 C CA . PRO A 1 125 ? 45.085 -9.118 -24.316 1.00 59.94 125 PRO A CA 1
ATOM 970 C C . PRO A 1 125 ? 45.086 -10.625 -24.558 1.00 59.94 125 PRO A C 1
ATOM 972 O O . PRO A 1 125 ? 44.640 -11.107 -25.598 1.00 59.94 125 PRO A O 1
ATOM 975 N N . LYS A 1 126 ? 45.668 -11.362 -23.612 1.00 57.69 126 LYS A N 1
ATOM 976 C CA . LYS A 1 126 ? 45.657 -12.817 -23.610 1.00 57.69 126 LYS A CA 1
ATOM 977 C C . LYS A 1 126 ? 44.205 -13.226 -23.430 1.00 57.69 126 LYS A C 1
ATOM 979 O O . LYS A 1 126 ? 43.658 -13.129 -22.334 1.00 57.69 126 LYS A O 1
ATOM 984 N N . GLU A 1 127 ? 43.565 -13.588 -24.531 1.00 54.84 127 GLU A N 1
ATOM 985 C CA . GLU A 1 127 ? 42.201 -14.075 -24.522 1.00 54.84 127 GLU A CA 1
ATOM 986 C C . GLU A 1 127 ? 42.139 -15.303 -23.606 1.00 54.84 127 GLU A C 1
ATOM 988 O O . GLU A 1 127 ? 42.685 -16.364 -23.904 1.00 54.84 127 GLU A O 1
ATOM 993 N N . PHE A 1 128 ? 41.485 -15.145 -22.455 1.00 54.66 128 PHE A N 1
ATOM 994 C CA . PHE A 1 128 ? 41.107 -16.227 -21.548 1.00 54.66 128 PHE A CA 1
ATOM 995 C C . PHE A 1 128 ? 39.925 -17.010 -22.142 1.00 54.66 128 PHE A C 1
ATOM 997 O O . PHE A 1 128 ? 38.925 -17.261 -21.468 1.00 54.66 128 PHE A O 1
ATOM 1004 N N . PHE A 1 129 ? 40.007 -17.383 -23.424 1.00 50.59 129 PHE A N 1
ATOM 1005 C CA . PHE A 1 129 ? 39.084 -18.369 -23.958 1.00 50.59 129 PHE A CA 1
ATOM 1006 C C . PHE A 1 129 ? 39.382 -19.690 -23.269 1.00 50.59 129 PHE A C 1
ATOM 1008 O O . PHE A 1 129 ? 40.514 -20.181 -23.241 1.00 50.59 129 PHE A O 1
ATOM 1015 N N . ALA A 1 130 ? 38.337 -20.183 -22.614 1.00 52.84 130 ALA A N 1
ATOM 1016 C CA . ALA A 1 130 ? 38.330 -21.395 -21.839 1.00 52.84 130 ALA A CA 1
ATOM 1017 C C . ALA A 1 130 ? 38.975 -22.518 -22.649 1.00 52.84 130 ALA A C 1
ATOM 1019 O O . ALA A 1 130 ? 38.466 -22.922 -23.688 1.00 52.84 130 ALA A O 1
ATOM 1020 N N . THR A 1 131 ? 40.103 -23.027 -22.166 1.00 53.66 131 THR A N 1
ATOM 1021 C CA . THR A 1 131 ? 40.594 -24.327 -22.604 1.00 53.66 131 THR A CA 1
ATOM 1022 C C . THR A 1 131 ? 39.467 -25.329 -22.337 1.00 53.66 131 THR A C 1
ATOM 1024 O O . THR A 1 131 ? 38.972 -25.398 -21.206 1.00 53.66 131 THR A O 1
ATOM 1027 N N . ASP A 1 132 ? 39.067 -26.094 -23.356 1.00 59.09 132 ASP A N 1
ATOM 1028 C CA . ASP A 1 132 ? 37.896 -26.998 -23.380 1.00 59.09 132 ASP A CA 1
ATOM 1029 C C . ASP A 1 132 ? 37.892 -28.097 -22.295 1.00 59.09 132 ASP A C 1
ATOM 1031 O O . ASP A 1 132 ? 36.972 -28.905 -22.168 1.00 59.09 132 ASP A O 1
ATOM 1035 N N . ASN A 1 133 ? 38.918 -28.111 -21.453 1.00 58.59 133 ASN A N 1
ATOM 1036 C CA . ASN A 1 133 ? 39.194 -29.129 -20.458 1.00 58.59 133 ASN A CA 1
ATOM 1037 C C . ASN A 1 133 ? 38.404 -28.911 -19.150 1.00 58.59 133 ASN A C 1
ATOM 1039 O O . ASN A 1 133 ? 38.412 -29.790 -18.293 1.00 58.59 133 ASN A O 1
ATOM 1043 N N . ASN A 1 134 ? 37.712 -27.772 -18.986 1.00 56.00 134 ASN A N 1
ATOM 1044 C CA . ASN A 1 134 ? 36.943 -27.433 -17.774 1.00 56.00 134 ASN A CA 1
ATOM 1045 C C . ASN A 1 134 ? 35.415 -27.331 -17.973 1.00 56.00 134 ASN A C 1
ATOM 1047 O O . ASN A 1 134 ? 34.700 -27.020 -17.020 1.00 56.00 134 ASN A O 1
ATOM 1051 N N . LEU A 1 135 ? 34.874 -27.656 -19.156 1.00 56.62 135 LEU A N 1
ATOM 1052 C CA . LEU A 1 135 ? 33.421 -27.588 -19.411 1.00 56.62 135 LEU A CA 1
ATOM 1053 C C . LEU A 1 135 ? 32.582 -28.641 -18.660 1.00 56.62 135 LEU A C 1
ATOM 1055 O O . LEU A 1 135 ? 31.360 -28.555 -18.663 1.00 56.62 135 LEU A O 1
ATOM 1059 N N . LYS A 1 136 ? 33.197 -29.628 -17.995 1.00 58.53 136 LYS A N 1
ATOM 1060 C CA . LYS A 1 136 ? 32.462 -30.668 -17.246 1.00 58.53 136 LYS A CA 1
ATOM 1061 C C . LYS A 1 136 ? 32.095 -30.286 -15.807 1.00 58.53 136 LYS A C 1
ATOM 1063 O O . LYS A 1 136 ? 31.416 -31.066 -15.146 1.00 58.53 136 LYS A O 1
ATOM 1068 N N . LEU A 1 137 ? 32.535 -29.124 -15.316 1.00 55.47 137 LEU A N 1
ATOM 1069 C CA . LEU A 1 137 ? 32.237 -28.656 -13.952 1.00 55.47 137 LEU A CA 1
ATOM 1070 C C . LEU A 1 137 ? 31.284 -27.458 -13.902 1.00 55.47 137 LEU A C 1
ATOM 1072 O O . LEU A 1 137 ? 30.742 -27.168 -12.835 1.00 55.47 137 LEU A O 1
ATOM 1076 N N . SER A 1 138 ? 31.027 -26.774 -15.020 1.00 57.16 138 SER A N 1
ATOM 1077 C CA . SER A 1 138 ? 29.903 -25.845 -15.079 1.00 57.16 138 SER A CA 1
ATOM 1078 C C . SER A 1 138 ? 28.639 -26.687 -15.226 1.00 57.16 138 SER A C 1
ATOM 1080 O O . SER A 1 138 ? 28.446 -27.359 -16.231 1.00 57.16 138 SER A O 1
ATOM 1082 N N . GLY A 1 139 ? 27.796 -26.713 -14.193 1.00 57.00 139 GLY A N 1
ATOM 1083 C CA . GLY A 1 139 ? 26.491 -27.382 -14.186 1.00 57.00 139 GLY A CA 1
ATOM 1084 C C . GLY A 1 139 ? 25.491 -26.759 -15.168 1.00 57.00 139 GLY A C 1
ATOM 1085 O O . GLY A 1 139 ? 24.409 -26.327 -14.768 1.00 57.00 139 GLY A O 1
ATOM 1086 N N . VAL A 1 140 ? 25.859 -26.702 -16.448 1.00 53.84 140 VAL A N 1
ATOM 1087 C CA . VAL A 1 140 ? 25.056 -26.302 -17.604 1.00 53.84 140 VAL A CA 1
ATOM 1088 C C . VAL A 1 140 ? 24.098 -27.448 -17.913 1.00 53.84 140 VAL A C 1
ATOM 1090 O O . VAL A 1 140 ? 24.225 -28.135 -18.914 1.00 53.84 140 VAL A O 1
ATOM 1093 N N . ASP A 1 141 ? 23.190 -27.709 -16.977 1.00 51.91 141 ASP A N 1
ATOM 1094 C CA . ASP A 1 141 ? 21.999 -28.524 -17.237 1.00 51.91 141 ASP A CA 1
ATOM 1095 C C . ASP A 1 141 ? 20.902 -28.357 -16.172 1.00 51.91 141 ASP A C 1
ATOM 1097 O O . ASP A 1 141 ? 19.759 -28.743 -16.388 1.00 51.91 141 ASP A O 1
ATOM 1101 N N . VAL A 1 142 ? 21.198 -27.739 -15.018 1.00 58.94 142 VAL A N 1
ATOM 1102 C CA . VAL A 1 142 ? 20.220 -27.630 -13.910 1.00 58.94 142 VAL A CA 1
ATOM 1103 C C . VAL A 1 142 ? 19.416 -26.321 -13.934 1.00 58.94 142 VAL A C 1
ATOM 1105 O O . VAL A 1 142 ? 18.425 -26.188 -13.222 1.00 58.94 142 VAL A O 1
ATOM 1108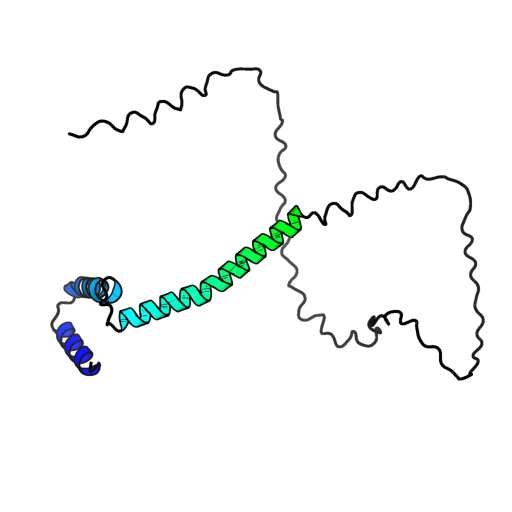 N N . PHE A 1 143 ? 19.807 -25.357 -14.773 1.00 58.84 143 PHE A N 1
ATOM 1109 C CA . PHE A 1 143 ? 19.139 -24.054 -14.894 1.00 58.84 143 PHE A CA 1
ATOM 1110 C C . PHE A 1 143 ? 18.890 -23.631 -16.342 1.00 58.84 143 PHE A C 1
ATOM 1112 O O . PHE A 1 143 ? 18.860 -22.440 -16.644 1.00 58.84 143 PHE A O 1
ATOM 1119 N N . SER A 1 144 ? 18.676 -24.584 -17.249 1.00 58.38 144 SER A N 1
ATOM 1120 C CA . SER A 1 144 ? 18.008 -24.246 -18.506 1.00 58.38 144 SER A CA 1
ATOM 1121 C C . SER A 1 144 ? 16.600 -23.747 -18.154 1.00 58.38 144 SER A C 1
ATOM 1123 O O . SER A 1 144 ? 15.835 -24.501 -17.544 1.00 58.38 144 SER A O 1
ATOM 1125 N N . PRO A 1 145 ? 16.236 -22.487 -18.465 1.00 58.81 145 PRO A N 1
ATOM 1126 C CA . PRO A 1 145 ? 14.872 -22.013 -18.279 1.00 58.81 145 PRO A CA 1
ATOM 1127 C C . PRO A 1 145 ? 13.936 -22.985 -18.992 1.00 58.81 145 PRO A C 1
ATOM 1129 O O . PRO A 1 145 ? 14.210 -23.365 -20.133 1.00 58.81 145 PRO A O 1
ATOM 1132 N N . ALA A 1 146 ? 12.867 -23.417 -18.319 1.00 64.62 146 ALA A N 1
ATOM 1133 C CA . ALA A 1 146 ? 11.887 -24.318 -18.911 1.00 64.62 146 ALA A CA 1
ATOM 1134 C C . ALA A 1 146 ? 11.505 -23.796 -20.302 1.00 64.62 146 ALA A C 1
ATOM 1136 O O . ALA A 1 146 ? 11.148 -22.620 -20.425 1.00 64.62 146 ALA A O 1
ATOM 1137 N N . ALA A 1 147 ? 11.644 -24.660 -21.318 1.00 58.00 147 ALA A N 1
ATOM 1138 C CA . ALA A 1 147 ? 11.389 -24.335 -22.714 1.00 58.00 147 ALA A CA 1
ATOM 1139 C C . ALA A 1 147 ? 10.112 -23.498 -22.805 1.00 58.00 147 ALA A C 1
ATOM 1141 O O . ALA A 1 147 ? 9.026 -23.918 -22.391 1.00 58.00 147 ALA A O 1
ATOM 1142 N N . SER A 1 148 ? 10.309 -22.255 -23.230 1.00 64.62 148 SER A N 1
ATOM 1143 C CA . SER A 1 148 ? 9.295 -21.227 -23.232 1.00 64.62 148 SER A CA 1
ATOM 1144 C C . SER A 1 148 ? 8.082 -21.697 -24.027 1.00 64.62 148 SER A C 1
ATOM 1146 O O . SER A 1 148 ? 8.179 -22.384 -25.044 1.00 64.62 148 SER A O 1
ATOM 1148 N N . ARG A 1 149 ? 6.916 -21.338 -23.494 1.00 70.00 149 ARG A N 1
ATOM 1149 C CA . ARG A 1 149 ? 5.593 -21.542 -24.084 1.00 70.00 149 ARG A CA 1
ATOM 1150 C C . ARG A 1 149 ? 5.605 -21.293 -25.603 1.00 70.00 149 ARG A C 1
ATOM 1152 O O . ARG A 1 149 ? 6.288 -20.365 -26.042 1.00 70.00 149 ARG A O 1
ATOM 1159 N N . PRO A 1 150 ? 4.819 -22.054 -26.391 1.00 72.69 150 PRO A N 1
ATOM 1160 C CA . PRO A 1 150 ? 4.713 -21.826 -27.827 1.00 72.69 150 PRO A CA 1
ATOM 1161 C C . PRO A 1 150 ? 4.329 -20.371 -28.103 1.00 72.69 150 PRO A C 1
ATOM 1163 O O . PRO A 1 150 ? 3.534 -19.776 -27.369 1.00 72.69 150 PRO A O 1
ATOM 1166 N N . SER A 1 151 ? 4.927 -19.806 -29.149 1.00 68.06 151 SER A N 1
ATOM 1167 C CA . SER A 1 151 ? 4.704 -18.433 -29.591 1.00 68.06 151 SER A CA 1
ATOM 1168 C C . SER A 1 151 ? 3.205 -18.155 -29.706 1.00 68.06 151 SER A C 1
ATOM 1170 O O . SER A 1 151 ? 2.484 -18.904 -30.367 1.00 68.06 151 SER A O 1
ATOM 1172 N N . SER A 1 152 ? 2.729 -17.097 -29.047 1.00 75.62 152 SER A N 1
ATOM 1173 C CA . SER A 1 152 ? 1.330 -16.677 -29.131 1.00 75.62 152 SER A CA 1
ATOM 1174 C C . SER A 1 152 ? 0.919 -16.523 -30.601 1.00 75.62 152 SER A C 1
ATOM 1176 O O . SER A 1 152 ? 1.699 -15.968 -31.381 1.00 75.62 152 SER A O 1
ATOM 1178 N N . PRO A 1 153 ? -0.280 -16.985 -30.996 1.00 69.69 153 PRO A N 1
ATOM 1179 C CA . PRO A 1 153 ? -0.720 -16.935 -32.382 1.00 69.69 153 PRO A CA 1
ATOM 1180 C C . PRO A 1 153 ? -0.696 -15.495 -32.895 1.00 69.69 153 PRO A C 1
ATOM 1182 O O . PRO A 1 153 ? -1.303 -14.592 -32.315 1.00 69.69 153 PRO A O 1
ATOM 1185 N N . THR A 1 154 ? 0.023 -15.283 -33.993 1.00 64.75 154 THR A N 1
ATOM 1186 C CA . THR A 1 154 ? 0.069 -14.009 -34.699 1.00 64.75 154 THR A CA 1
ATOM 1187 C C . THR A 1 154 ? -1.303 -13.737 -35.305 1.00 64.75 154 THR A C 1
ATOM 1189 O O . THR A 1 154 ? -1.724 -14.375 -36.269 1.00 64.75 154 THR A O 1
ATOM 1192 N N . LEU A 1 155 ? -2.025 -12.779 -34.720 1.00 64.12 155 LEU A N 1
ATOM 1193 C CA . LEU A 1 155 ? -3.235 -12.215 -35.307 1.00 64.12 155 LEU A CA 1
ATOM 1194 C C . LEU A 1 155 ? -2.865 -11.611 -36.664 1.00 64.12 155 LEU A C 1
ATOM 1196 O O . LEU A 1 155 ? -2.244 -10.550 -36.742 1.00 64.12 155 LEU A O 1
ATOM 1200 N N . SER A 1 156 ? -3.217 -12.318 -37.738 1.00 63.41 156 SER A N 1
ATOM 1201 C CA . SER A 1 156 ? -3.042 -11.829 -39.099 1.00 63.41 156 SER A CA 1
ATOM 1202 C C . SER A 1 156 ? -3.886 -10.568 -39.261 1.00 63.41 156 SER A C 1
ATOM 1204 O O . SER A 1 156 ? -5.120 -10.612 -39.218 1.00 63.41 156 SER A O 1
ATOM 1206 N N . ARG A 1 157 ? -3.215 -9.415 -39.365 1.00 59.41 157 ARG A N 1
ATOM 1207 C CA . ARG A 1 157 ? -3.854 -8.117 -39.574 1.00 59.41 157 ARG A CA 1
ATOM 1208 C C . ARG A 1 157 ? -4.534 -8.164 -40.937 1.00 59.41 157 ARG A C 1
ATOM 1210 O O . ARG A 1 157 ? -3.879 -8.027 -41.965 1.00 59.41 157 ARG A O 1
ATOM 1217 N N . LYS A 1 158 ? -5.850 -8.390 -40.932 1.00 63.94 158 LYS A N 1
ATOM 1218 C CA . LYS A 1 158 ? -6.713 -8.262 -42.108 1.00 63.94 158 LYS A CA 1
ATOM 1219 C C . LYS A 1 158 ? -6.401 -6.908 -42.750 1.00 63.94 158 LYS A C 1
ATOM 1221 O O . LYS A 1 158 ? -6.581 -5.873 -42.107 1.00 63.94 158 LYS A O 1
ATOM 1226 N N . ALA A 1 159 ? -5.867 -6.929 -43.968 1.00 58.88 159 ALA A N 1
ATOM 1227 C CA . ALA A 1 159 ? -5.631 -5.721 -44.738 1.00 58.88 159 ALA A CA 1
ATOM 1228 C C . ALA A 1 159 ? -6.990 -5.053 -44.966 1.00 58.88 159 ALA A C 1
ATOM 1230 O O . ALA A 1 159 ? -7.833 -5.574 -45.696 1.00 58.88 159 ALA A O 1
ATOM 1231 N N . LEU A 1 160 ? -7.225 -3.938 -44.273 1.00 55.22 160 LEU A N 1
ATOM 1232 C CA . LEU A 1 160 ? -8.315 -3.038 -44.607 1.00 55.22 160 LEU A CA 1
ATOM 1233 C C . LEU A 1 160 ? -7.998 -2.489 -45.994 1.00 55.22 160 LEU A C 1
ATOM 1235 O O . LEU A 1 160 ? -6.988 -1.813 -46.185 1.00 55.22 160 LEU A O 1
ATOM 1239 N N . HIS A 1 161 ? -8.834 -2.859 -46.957 1.00 56.81 161 HIS A N 1
ATOM 1240 C CA . HIS A 1 161 ? -8.856 -2.256 -48.275 1.00 56.81 161 HIS A CA 1
ATOM 1241 C C . HIS A 1 161 ? -9.095 -0.756 -48.063 1.00 56.81 161 HIS A C 1
ATOM 1243 O O . HIS A 1 161 ? -10.161 -0.354 -47.598 1.00 56.81 161 HIS A O 1
ATOM 1249 N N . VAL A 1 162 ? -8.060 0.058 -48.287 1.00 59.66 162 VAL A N 1
ATOM 1250 C CA . VAL A 1 162 ? -8.176 1.519 -48.303 1.00 59.66 162 VAL A CA 1
ATOM 1251 C C . VAL A 1 162 ? -8.821 1.870 -49.634 1.00 59.66 162 VAL A C 1
ATOM 1253 O O . VAL A 1 162 ? -8.154 2.226 -50.603 1.00 59.66 162 VAL A O 1
ATOM 1256 N N . ASP A 1 163 ? -10.135 1.688 -49.686 1.00 53.72 163 ASP A N 1
ATOM 1257 C CA . ASP A 1 163 ? -10.945 2.221 -50.760 1.00 53.72 163 ASP A CA 1
ATOM 1258 C C . ASP A 1 163 ? -11.107 3.722 -50.546 1.00 53.72 163 ASP A C 1
ATOM 1260 O O . ASP A 1 163 ? -11.804 4.171 -49.641 1.00 53.72 163 ASP A O 1
ATOM 1264 N N . LYS A 1 164 ? -10.473 4.452 -51.466 1.00 55.31 164 LY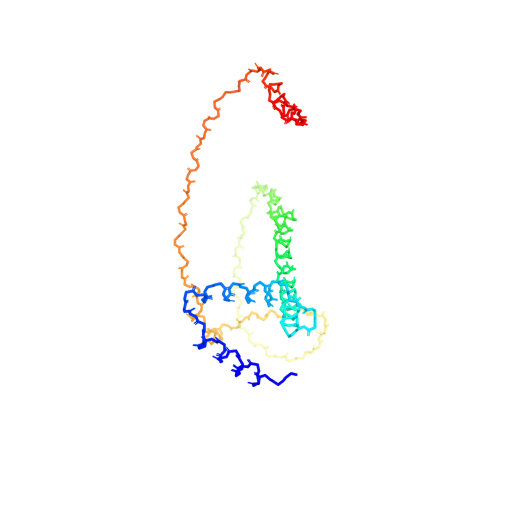S A N 1
ATOM 1265 C CA . LYS A 1 164 ? -10.939 5.707 -52.063 1.00 55.31 164 LYS A CA 1
ATOM 1266 C C . LYS A 1 164 ? -11.009 6.940 -51.136 1.00 55.31 164 LYS A C 1
ATOM 1268 O O . LYS A 1 164 ? -11.797 6.975 -50.199 1.00 55.31 164 LYS A O 1
ATOM 1273 N N . PRO A 1 165 ? -10.268 8.023 -51.444 1.00 57.19 165 PRO A N 1
ATOM 1274 C CA . PRO A 1 165 ? -10.423 9.284 -50.724 1.00 57.19 165 PRO A CA 1
ATOM 1275 C C . PRO A 1 165 ? -11.804 9.897 -51.021 1.00 57.19 165 PRO A C 1
ATOM 1277 O O . PRO A 1 165 ? -12.130 10.092 -52.198 1.00 57.19 165 PRO A O 1
ATOM 1280 N N . PRO A 1 166 ? -12.621 10.234 -50.005 1.00 50.78 166 PRO A N 1
ATOM 1281 C CA . PRO A 1 166 ? -13.767 11.094 -50.212 1.00 50.78 166 PRO A CA 1
ATOM 1282 C C . PRO A 1 166 ? -13.281 12.539 -50.303 1.00 50.78 166 PRO A C 1
ATOM 1284 O O . PRO A 1 166 ? -12.802 13.153 -49.352 1.00 50.78 166 PRO A O 1
ATOM 1287 N N . THR A 1 167 ? -13.388 13.047 -51.520 1.00 56.16 167 THR A N 1
ATOM 1288 C CA . THR A 1 167 ? -13.578 14.449 -51.861 1.00 56.16 167 THR A CA 1
ATOM 1289 C C . THR A 1 167 ? -14.435 15.170 -50.810 1.00 56.16 167 THR A C 1
ATOM 1291 O O . THR A 1 167 ? -15.556 14.746 -50.563 1.00 56.16 167 THR A O 1
ATOM 1294 N N . VAL A 1 168 ? -13.867 16.238 -50.231 1.00 60.84 168 VAL A N 1
ATOM 1295 C CA . VAL A 1 168 ? -14.500 17.484 -49.748 1.00 60.84 168 VAL A CA 1
ATOM 1296 C C . VAL A 1 168 ? -15.906 17.345 -49.150 1.00 60.84 168 VAL A C 1
ATOM 1298 O O . VAL A 1 168 ? -16.839 17.171 -49.918 1.00 60.84 168 VAL A O 1
ATOM 1301 N N . MET A 1 169 ? -16.062 17.568 -47.836 1.00 51.75 169 MET A N 1
ATOM 1302 C CA . MET A 1 169 ? -17.114 18.426 -47.247 1.00 51.75 169 MET A CA 1
ATOM 1303 C C . MET A 1 169 ? -16.715 18.839 -45.820 1.00 51.75 169 MET A C 1
ATOM 1305 O O . MET A 1 169 ? -16.458 18.005 -44.958 1.00 51.75 169 MET A O 1
ATOM 1309 N N . GLU A 1 170 ? -16.635 20.149 -45.609 1.00 58.31 170 GLU A N 1
ATOM 1310 C CA . GLU A 1 170 ? -15.978 20.851 -44.499 1.00 58.31 170 GLU A CA 1
ATOM 1311 C C . GLU A 1 170 ? -16.986 21.362 -43.439 1.00 58.31 170 GLU A C 1
ATOM 1313 O O . GLU A 1 170 ? -16.722 22.347 -42.761 1.00 58.31 170 GLU A O 1
ATOM 1318 N N . GLU A 1 171 ? -18.169 20.744 -43.291 1.00 57.69 171 GLU A N 1
ATOM 1319 C CA . GLU A 1 171 ? -19.302 21.394 -42.591 1.00 57.69 171 GLU A CA 1
ATOM 1320 C C . GLU A 1 171 ? -19.736 20.811 -41.227 1.00 57.69 171 GLU A C 1
ATOM 1322 O O . GLU A 1 171 ? -20.552 21.433 -40.548 1.00 57.69 171 GLU A O 1
ATOM 1327 N N . GLU A 1 172 ? -19.197 19.691 -40.731 1.00 56.25 172 GLU A N 1
ATOM 1328 C CA . GLU A 1 172 ? -19.729 19.080 -39.488 1.00 56.25 172 GLU A CA 1
ATOM 1329 C C . GLU A 1 172 ? -19.020 19.475 -38.172 1.00 56.25 172 GLU A C 1
ATOM 1331 O O . GLU A 1 172 ? -19.532 19.182 -37.088 1.00 56.25 172 GLU A O 1
ATOM 1336 N N . GLU A 1 173 ? -17.902 20.215 -38.200 1.00 52.84 173 GLU A N 1
ATOM 1337 C CA . GLU A 1 173 ? -17.179 20.583 -36.961 1.00 52.84 173 GLU A CA 1
ATOM 1338 C C . GLU A 1 173 ? -17.845 21.730 -36.163 1.00 52.84 173 GLU A C 1
ATOM 1340 O O . GLU A 1 173 ? -17.543 21.939 -34.985 1.00 52.84 173 GLU A O 1
ATOM 1345 N N . TYR A 1 174 ? -18.815 22.448 -36.740 1.00 54.97 174 TYR A N 1
ATOM 1346 C CA . TYR A 1 174 ? -19.467 23.573 -36.053 1.00 54.97 174 TYR A CA 1
ATOM 1347 C C . TYR A 1 174 ? -20.603 23.174 -35.095 1.00 54.97 174 TYR A C 1
ATOM 1349 O O . TYR A 1 174 ? -20.965 23.960 -34.217 1.00 54.97 174 TYR A O 1
ATOM 1357 N N . SER A 1 175 ? -21.149 21.954 -35.185 1.00 54.00 175 SER A N 1
ATOM 1358 C CA . SER A 1 175 ? -22.352 21.586 -34.413 1.00 54.00 175 SER A CA 1
ATOM 1359 C C . SER A 1 175 ? -22.069 21.023 -33.010 1.00 54.00 175 SER A C 1
ATOM 1361 O O . SER A 1 175 ? -22.936 21.048 -32.137 1.00 54.00 175 SER A O 1
ATOM 1363 N N . LEU A 1 176 ? -20.844 20.560 -32.728 1.00 53.16 176 LEU A N 1
ATOM 1364 C CA . LEU A 1 176 ? -20.526 19.916 -31.442 1.00 53.16 176 LEU A CA 1
ATOM 1365 C C . LEU A 1 176 ? -20.094 20.874 -30.321 1.00 53.16 176 LEU A C 1
ATOM 1367 O O . LEU A 1 176 ? -20.123 20.482 -29.155 1.00 53.16 176 LEU A O 1
ATOM 1371 N N . ARG A 1 177 ? -19.747 22.135 -30.619 1.00 55.12 177 ARG A N 1
ATOM 1372 C CA . ARG A 1 177 ? -19.264 23.087 -29.595 1.00 55.12 177 ARG A CA 1
ATOM 1373 C C . ARG A 1 177 ? -20.362 23.881 -28.880 1.00 55.12 177 ARG A C 1
ATOM 1375 O O . ARG A 1 177 ? -20.080 24.491 -27.854 1.00 55.12 177 ARG A O 1
ATOM 1382 N N . HIS A 1 178 ? -21.608 23.841 -29.351 1.00 53.72 178 HIS A N 1
ATOM 1383 C CA . HIS A 1 178 ? -22.696 24.621 -28.745 1.00 53.72 178 HIS A CA 1
ATOM 1384 C C . HIS A 1 178 ? -23.452 23.916 -27.609 1.00 53.72 178 HIS A C 1
ATOM 1386 O O . HIS A 1 178 ? -24.246 24.557 -26.925 1.00 53.72 178 HIS A O 1
ATOM 1392 N N . ARG A 1 179 ? -23.201 22.627 -27.340 1.00 51.00 179 ARG A N 1
ATOM 1393 C CA . ARG A 1 179 ? -23.984 21.876 -26.340 1.00 51.00 179 ARG A CA 1
ATOM 1394 C C . ARG A 1 179 ? -23.539 22.091 -24.889 1.00 51.00 179 ARG A C 1
ATOM 1396 O O . ARG A 1 179 ? -24.317 21.842 -23.976 1.00 51.00 179 ARG A O 1
ATOM 1403 N N . THR A 1 180 ? -22.318 22.561 -24.649 1.00 55.34 180 THR A N 1
ATOM 1404 C CA . THR A 1 180 ? -21.740 22.620 -23.294 1.00 55.34 180 THR A CA 1
ATOM 1405 C C . THR A 1 180 ? -21.978 23.930 -22.543 1.00 55.34 180 THR A C 1
ATOM 1407 O O . THR A 1 180 ? -21.642 23.997 -21.367 1.00 55.34 180 THR A O 1
ATOM 1410 N N . GLN A 1 181 ? -22.571 24.958 -23.160 1.00 56.84 181 GLN A N 1
ATOM 1411 C CA . GLN A 1 181 ? -22.786 26.253 -22.490 1.00 56.84 181 GLN A CA 1
ATOM 1412 C C . GLN A 1 181 ? -24.177 26.442 -21.865 1.00 56.84 181 GLN A C 1
ATOM 1414 O O . GLN A 1 181 ? -24.398 27.442 -21.195 1.00 56.84 181 GLN A O 1
ATOM 1419 N N . GLN A 1 182 ? -25.109 25.496 -22.023 1.00 55.94 182 GLN A N 1
ATOM 1420 C CA . GLN A 1 182 ? -26.508 25.711 -21.623 1.00 55.94 182 GLN A CA 1
ATOM 1421 C C . GLN A 1 182 ? -26.910 25.095 -20.266 1.00 55.94 182 GLN A C 1
ATOM 1423 O O . GLN A 1 182 ? -28.088 25.082 -19.941 1.00 55.94 182 GLN A O 1
ATOM 1428 N N . ILE A 1 183 ? -25.964 24.580 -19.467 1.00 57.91 183 ILE A N 1
ATOM 1429 C CA . ILE A 1 183 ? -26.267 23.928 -18.167 1.00 57.91 183 ILE A CA 1
ATOM 1430 C C . ILE A 1 183 ? -25.912 24.829 -16.962 1.00 57.91 183 ILE A C 1
ATOM 1432 O O . ILE A 1 183 ? -26.146 24.458 -15.819 1.00 57.91 183 ILE A O 1
ATOM 1436 N N . GLN A 1 184 ? -25.389 26.041 -17.182 1.00 53.56 184 GLN A N 1
ATOM 1437 C CA . GLN A 1 184 ? -24.900 26.911 -16.102 1.00 53.56 184 GLN A CA 1
ATOM 1438 C C . GLN A 1 184 ? -25.719 28.196 -15.920 1.00 53.56 184 GLN A C 1
ATOM 1440 O O . GLN A 1 184 ? -25.166 29.282 -15.760 1.00 53.56 184 GLN A O 1
ATOM 1445 N N . SER A 1 185 ? -27.043 28.083 -15.950 1.00 53.53 185 SER A N 1
ATOM 1446 C CA . SER A 1 185 ? -27.929 29.186 -15.575 1.00 53.53 185 SER A CA 1
ATOM 1447 C C . SER A 1 185 ? -29.310 28.656 -15.213 1.00 53.53 185 SER A C 1
ATOM 1449 O O . SER A 1 185 ? -30.207 28.738 -16.037 1.00 53.53 185 SER A O 1
ATOM 1451 N N . ASP A 1 186 ? -29.453 28.069 -14.028 1.00 51.75 186 ASP A N 1
ATOM 1452 C CA . ASP A 1 186 ? -30.732 27.980 -13.314 1.00 51.75 186 ASP A CA 1
ATOM 1453 C C . ASP A 1 186 ? -30.451 27.532 -11.873 1.00 51.75 186 ASP A C 1
ATOM 1455 O O . ASP A 1 186 ? -30.321 26.345 -11.606 1.00 51.75 186 ASP A O 1
ATOM 1459 N N . ASP A 1 187 ? -30.289 28.502 -10.970 1.00 51.03 187 ASP A N 1
ATOM 1460 C CA . ASP A 1 187 ? -30.533 28.339 -9.529 1.00 51.03 187 ASP A CA 1
ATOM 1461 C C . ASP A 1 187 ? -30.698 29.735 -8.886 1.00 51.03 187 ASP A C 1
ATOM 1463 O O . ASP A 1 187 ? -29.713 30.465 -8.719 1.00 51.03 187 ASP A O 1
ATOM 1467 N N . PRO A 1 188 ? -31.939 30.155 -8.585 1.00 62.25 188 PRO A N 1
ATOM 1468 C CA . PRO A 1 188 ? -32.258 31.090 -7.509 1.00 62.25 188 PRO A CA 1
ATOM 1469 C C . PRO A 1 188 ? -32.674 30.380 -6.209 1.00 62.25 188 PRO A C 1
ATOM 1471 O O . PRO A 1 188 ? -33.488 29.429 -6.269 1.00 62.25 188 PRO A O 1
#

pLDDT: mean 70.89, std 18.64, range [43.28, 98.31]

Radius of gyration: 40.26 Å; chains: 1; bounding box: 99×62×96 Å

Organism: Coprinopsis marcescibilis (NCBI:txid230819)

Secondary structure (DSSP, 8-state):
--HHHHHHHHHHHHHHS-GGGHHHHHHHHHIIIIIS--TTSHHHHHHHHHHHHHHHHHHHHHHHHHHHHHHHHHHHHS-TTTTTS----------------------------------------------GGGTTSS-TTS-PPP---PPPP------------------STTSSSSTTSSSS----

Sequence (188 aa):
MNVTNYVSEFTARLSQTPPSAYPGLVWTSYIRYLWNYESDSWVARIAYFCRIFALLLSLPTIILGLLDIASYGIARTLGVIDDVKASTSDKSTVHLVNAPTIHVEAYDSTPSEGATSDDALNEKPKEFFATDNNLKLSGVDVFSPAASRPSSPTLSRKALHVDKPPTVMEEEEYSLRHRTQQIQSDDP